Protein AF-A0A178I3W9-F1 (afdb_monomer_lite)

Radius of gyration: 38.86 Å; chains: 1; bounding box: 130×34×96 Å

Secondary structure (DSSP, 8-state):
------------------TTSHHHHHHHHHHHHHHHHHHHHHHHHHHHHHHHHHHHHHHHHHHHHHHHHHHHHHHHHHHHHHHHTT----GGGSPEETTEE--HHHHHHHHSGGGGS-HHHHHHHHHHHHHHHHHHHHHHHIIIIIIHHHHHHHHHHHBS--EE-S--SS--EEE-HHHHHH--HHHHHHHHHHHHHT---EEEEEE-TTS-EEEEEE-GGGBSSS-HHHHHHHHHHHHHHHHHHHHHHHHHHHHHHHHHHHHHHHHHH-SS-HHHHHHTHHHHHHHTTS-----

pLDDT: mean 83.3, std 16.5, range [39.34, 98.31]

Foldseek 3Di:
DDDDDDDDDDDDDPDPDPPPPVVVVVVVVVVVVVVVVVVVVVVVVVVVVVVVVVVVVCVVLLVVLLVLLVLLLVQLVVQLVCLVLLNHAAQVVADQDPVGGDDSLNVCVVVVVLVSADVVLSVLSSVLVVLSNVLNVVLVCLQQPPVQVVLVVVCVVWFQDFDWDDDDPDDAAEDDLSCLLVDDPVNLVVVLVCCVPPHVKYWYWGQHPVRDTTTTIDGQVGTPDDGSSVSSVVSSVSSNVSSVVSSVSSVVSSVSSVVSSVVSVVCSVPVDDVVNVVVVVVVVVVVVVPDDDDD

Organism: NCBI:txid1770058

Structure (mmCIF, N/CA/C/O backbone):
data_AF-A0A178I3W9-F1
#
_entry.id   AF-A0A178I3W9-F1
#
loop_
_atom_site.group_PDB
_atom_site.id
_atom_site.type_symbol
_atom_site.label_atom_id
_atom_site.label_alt_id
_atom_site.label_comp_id
_atom_site.label_asym_id
_atom_site.label_entity_id
_atom_site.label_seq_id
_atom_site.pdbx_PDB_ins_code
_atom_site.Cartn_x
_atom_site.Cartn_y
_atom_site.Cartn_z
_atom_site.occupancy
_atom_site.B_iso_or_equiv
_atom_site.auth_seq_id
_atom_site.auth_comp_id
_atom_site.auth_asym_id
_atom_site.auth_atom_id
_atom_site.pdbx_PDB_model_num
ATOM 1 N N . MET A 1 1 ? 104.931 7.171 -28.511 1.00 39.66 1 MET A N 1
ATOM 2 C CA . MET A 1 1 ? 104.646 5.748 -28.807 1.00 39.66 1 MET A CA 1
ATOM 3 C C . MET A 1 1 ? 103.440 5.735 -29.725 1.00 39.66 1 MET A C 1
ATOM 5 O O . MET A 1 1 ? 102.367 6.081 -29.268 1.00 39.66 1 MET A O 1
ATOM 9 N N . VAL A 1 2 ? 103.608 5.751 -31.047 1.00 43.12 2 VAL A N 1
ATOM 10 C CA . VAL A 1 2 ? 104.129 4.693 -31.942 1.00 43.12 2 VAL A CA 1
ATOM 11 C C . VAL A 1 2 ? 103.197 3.488 -31.971 1.00 43.12 2 VAL A C 1
ATOM 13 O O . VAL A 1 2 ? 103.095 2.782 -30.976 1.00 43.12 2 VAL A O 1
ATOM 16 N N . GLY A 1 3 ? 102.601 3.241 -33.140 1.00 39.34 3 GLY A N 1
ATOM 17 C CA . GLY A 1 3 ? 102.034 1.946 -33.505 1.00 39.34 3 GLY A CA 1
ATOM 18 C C . GLY A 1 3 ? 101.114 2.027 -34.720 1.00 39.34 3 GLY A C 1
ATOM 19 O O . GLY A 1 3 ? 99.900 2.045 -34.577 1.00 39.34 3 GLY A O 1
ATOM 20 N N . LEU A 1 4 ? 101.719 2.100 -35.908 1.00 50.50 4 LEU A N 1
ATOM 21 C CA . LEU A 1 4 ? 101.105 1.809 -37.208 1.00 50.50 4 LEU A CA 1
ATOM 22 C C . LEU A 1 4 ? 100.718 0.323 -37.299 1.00 50.50 4 LEU A C 1
ATOM 24 O O . LEU A 1 4 ? 101.455 -0.511 -36.785 1.00 50.50 4 LEU A O 1
ATOM 28 N N . THR A 1 5 ? 99.647 -0.007 -38.026 1.00 47.12 5 THR A N 1
ATOM 29 C CA . THR A 1 5 ? 99.587 -1.074 -39.059 1.00 47.12 5 THR A CA 1
ATOM 30 C C . THR A 1 5 ? 98.209 -1.001 -39.747 1.00 47.12 5 THR A C 1
ATOM 32 O O . THR A 1 5 ? 97.189 -0.946 -39.078 1.00 47.12 5 THR A O 1
ATOM 35 N N . THR A 1 6 ? 98.115 -0.640 -41.029 1.00 45.81 6 THR A N 1
ATOM 36 C CA . THR A 1 6 ? 98.254 -1.452 -42.262 1.00 45.81 6 THR A CA 1
ATOM 37 C C . THR A 1 6 ? 96.929 -2.079 -42.735 1.00 45.81 6 THR A C 1
ATOM 39 O O . THR A 1 6 ? 96.474 -3.069 -42.189 1.00 45.81 6 THR A O 1
ATOM 42 N N . SER A 1 7 ? 96.395 -1.488 -43.814 1.00 47.31 7 SER A N 1
ATOM 43 C CA . SER A 1 7 ? 95.783 -2.097 -45.014 1.00 47.31 7 SER A CA 1
ATOM 44 C C . SER A 1 7 ? 94.760 -3.240 -44.880 1.00 47.31 7 SER A C 1
ATOM 46 O O . SER A 1 7 ? 95.124 -4.365 -44.563 1.00 47.31 7 SER A O 1
ATOM 48 N N . GLN A 1 8 ? 93.541 -3.012 -45.386 1.00 46.53 8 GLN A N 1
ATOM 49 C CA . GLN A 1 8 ? 93.091 -3.751 -46.573 1.00 46.53 8 GLN A CA 1
ATOM 50 C C . GLN A 1 8 ? 91.974 -3.016 -47.327 1.00 46.53 8 GLN A C 1
ATOM 52 O O . GLN A 1 8 ? 90.917 -2.690 -46.795 1.00 46.53 8 GLN A O 1
ATOM 57 N N . VAL A 1 9 ? 92.257 -2.768 -48.604 1.00 52.28 9 VAL A N 1
ATOM 58 C CA . VAL A 1 9 ? 91.341 -2.278 -49.631 1.00 52.28 9 VAL A CA 1
ATOM 59 C C . VAL A 1 9 ? 90.451 -3.446 -50.056 1.00 52.28 9 VAL A C 1
ATOM 61 O O . VAL A 1 9 ? 90.933 -4.395 -50.668 1.00 52.28 9 VAL A O 1
ATOM 64 N N . GLY A 1 10 ? 89.162 -3.376 -49.726 1.00 45.97 10 GLY A N 1
ATOM 65 C CA . GLY A 1 10 ? 88.121 -4.262 -50.243 1.00 45.97 10 GLY A CA 1
ATOM 66 C C . GLY A 1 10 ? 87.171 -3.460 -51.122 1.00 45.97 10 GLY A C 1
ATOM 67 O O . GLY A 1 10 ? 86.315 -2.737 -50.618 1.00 45.97 10 GLY A O 1
ATOM 68 N N . ALA A 1 11 ? 87.359 -3.551 -52.436 1.00 52.44 11 ALA A N 1
ATOM 69 C CA . ALA A 1 11 ? 86.466 -2.976 -53.428 1.00 52.44 11 ALA A CA 1
ATOM 70 C C . ALA A 1 11 ? 85.106 -3.694 -53.379 1.00 52.44 11 ALA A C 1
ATOM 72 O O . ALA A 1 11 ? 84.989 -4.835 -53.822 1.00 52.44 11 ALA A O 1
ATOM 73 N N . TYR A 1 12 ? 84.078 -3.026 -52.853 1.00 50.09 12 TYR A N 1
ATOM 74 C CA . TYR A 1 12 ? 82.694 -3.459 -53.023 1.00 50.09 12 TYR A CA 1
ATOM 75 C C . TYR A 1 12 ? 82.165 -2.899 -54.341 1.00 50.09 12 TYR A C 1
ATOM 77 O O . TYR A 1 12 ? 82.043 -1.688 -54.527 1.00 50.09 12 TYR A O 1
ATOM 85 N N . ALA A 1 13 ? 81.896 -3.814 -55.268 1.00 50.09 13 ALA A N 1
ATOM 86 C CA . ALA A 1 13 ? 81.213 -3.538 -56.517 1.00 50.09 13 ALA A CA 1
ATOM 87 C C . ALA A 1 13 ? 79.816 -2.945 -56.242 1.00 50.09 13 ALA A C 1
ATOM 89 O O . ALA A 1 13 ? 79.115 -3.433 -55.351 1.00 50.09 13 ALA A O 1
ATOM 90 N N . PRO A 1 14 ? 79.374 -1.930 -57.003 1.00 50.25 14 PRO A N 1
ATOM 91 C CA . PRO A 1 14 ? 77.998 -1.469 -56.941 1.00 50.25 14 PRO A CA 1
ATOM 92 C C . PRO A 1 14 ? 77.103 -2.565 -57.527 1.00 50.25 14 PRO A C 1
ATOM 94 O O . PRO A 1 14 ? 77.130 -2.835 -58.727 1.00 50.25 14 PRO A O 1
ATOM 97 N N . ALA A 1 15 ? 76.317 -3.222 -56.675 1.00 51.41 15 ALA A N 1
ATOM 98 C CA . ALA A 1 15 ? 75.211 -4.037 -57.145 1.00 51.41 15 ALA A CA 1
ATOM 99 C C . ALA A 1 15 ? 74.217 -3.100 -57.843 1.00 51.41 15 ALA A C 1
ATOM 101 O O . ALA A 1 15 ? 73.584 -2.259 -57.203 1.00 51.41 15 ALA A O 1
ATOM 102 N N . CYS A 1 16 ? 74.125 -3.217 -59.167 1.00 50.72 16 CYS A N 1
ATOM 103 C CA . CYS A 1 16 ? 73.082 -2.595 -59.966 1.00 50.72 16 CYS A CA 1
ATOM 104 C C . CYS A 1 16 ? 71.722 -3.058 -59.436 1.00 50.72 16 CYS A C 1
ATOM 106 O O . CYS A 1 16 ? 71.282 -4.176 -59.704 1.00 50.72 16 CYS A O 1
ATOM 108 N N . PHE A 1 17 ? 71.068 -2.191 -58.667 1.00 47.72 17 PHE A N 1
ATOM 109 C CA . PHE A 1 17 ? 69.678 -2.353 -58.279 1.00 47.72 17 PHE A CA 1
ATOM 110 C C . PHE A 1 17 ? 68.834 -2.193 -59.549 1.00 47.72 17 PHE A C 1
ATOM 112 O O . PHE A 1 17 ? 68.764 -1.114 -60.141 1.00 47.72 17 PHE A O 1
ATOM 119 N N . SER A 1 18 ? 68.250 -3.297 -60.010 1.00 51.66 18 SER A N 1
ATOM 120 C CA . SER A 1 18 ? 67.315 -3.345 -61.134 1.00 51.66 18 SER A CA 1
ATOM 121 C C . SER A 1 18 ? 66.019 -2.615 -60.751 1.00 51.66 18 SER A C 1
ATOM 123 O O . SER A 1 18 ? 65.050 -3.221 -60.304 1.00 51.66 18 SER A O 1
ATOM 125 N N . SER A 1 19 ? 66.019 -1.292 -60.921 1.00 54.53 19 SER A N 1
ATOM 126 C CA . SER A 1 19 ? 64.974 -0.322 -60.548 1.00 54.53 19 SER A CA 1
ATOM 127 C C . SER A 1 19 ? 63.700 -0.368 -61.422 1.00 54.53 19 SER A C 1
ATOM 129 O O . SER A 1 19 ? 63.117 0.674 -61.720 1.00 54.53 19 SER A O 1
ATOM 131 N N . GLY A 1 20 ? 63.273 -1.548 -61.876 1.00 51.69 20 GLY A N 1
ATOM 132 C CA . GLY A 1 20 ? 62.166 -1.681 -62.835 1.00 51.69 20 GLY A CA 1
ATOM 133 C C . GLY A 1 20 ? 60.943 -2.461 -62.353 1.00 51.69 20 GLY A C 1
ATOM 134 O O . GLY A 1 20 ? 59.852 -2.186 -62.828 1.00 51.69 20 GLY A O 1
ATOM 135 N N . ALA A 1 21 ? 61.100 -3.411 -61.425 1.00 51.28 21 ALA A N 1
ATOM 136 C CA . ALA A 1 21 ? 60.022 -4.342 -61.051 1.00 51.28 21 ALA A CA 1
ATOM 137 C C . ALA A 1 21 ? 59.457 -4.125 -59.632 1.00 51.28 21 ALA A C 1
ATOM 139 O O . ALA A 1 21 ? 58.317 -4.495 -59.365 1.00 51.28 21 ALA A O 1
ATOM 140 N N . ASP A 1 22 ? 60.209 -3.479 -58.733 1.00 50.56 22 ASP A N 1
ATOM 141 C CA . ASP A 1 22 ? 59.757 -3.214 -57.356 1.00 50.56 22 ASP A CA 1
ATOM 142 C C . ASP A 1 22 ? 58.791 -2.021 -57.250 1.00 50.56 22 ASP A C 1
ATOM 144 O O . ASP A 1 22 ? 58.032 -1.912 -56.286 1.00 50.56 22 ASP A O 1
ATOM 148 N N . VAL A 1 23 ? 58.779 -1.128 -58.246 1.00 53.44 23 VAL A N 1
ATOM 149 C CA . VAL A 1 23 ? 57.950 0.090 -58.228 1.00 53.44 23 VAL A CA 1
ATOM 150 C C . VAL A 1 23 ? 56.472 -0.236 -58.474 1.00 53.44 23 VAL A C 1
ATOM 152 O O . VAL A 1 23 ? 55.599 0.347 -57.831 1.00 53.44 23 VAL A O 1
ATOM 155 N N . ASP A 1 24 ? 56.190 -1.228 -59.323 1.00 54.97 24 ASP A N 1
ATOM 156 C CA . ASP A 1 24 ? 54.824 -1.678 -59.617 1.00 54.97 24 ASP A CA 1
ATOM 157 C C . ASP A 1 24 ? 54.224 -2.479 -58.450 1.00 54.97 24 ASP A C 1
ATOM 159 O O . ASP A 1 24 ? 53.051 -2.308 -58.110 1.00 54.97 24 ASP A O 1
ATOM 163 N N . PHE A 1 25 ? 55.040 -3.287 -57.760 1.00 55.56 25 PHE A N 1
ATOM 164 C CA . PHE A 1 25 ? 54.619 -4.028 -56.567 1.00 55.56 25 PHE A CA 1
ATOM 165 C C . PHE A 1 25 ? 54.323 -3.092 -55.383 1.00 55.56 25 PHE A C 1
ATOM 167 O O . PHE A 1 25 ? 53.301 -3.241 -54.708 1.00 55.56 25 PHE A O 1
ATOM 174 N N . LEU A 1 26 ? 55.164 -2.072 -55.169 1.00 56.31 26 LEU A N 1
ATOM 175 C CA . LEU A 1 26 ? 54.928 -1.036 -54.159 1.00 56.31 26 LEU A CA 1
ATOM 176 C C . LEU A 1 26 ? 53.700 -0.177 -54.498 1.00 56.31 26 LEU A C 1
ATOM 178 O O . LEU A 1 26 ? 52.884 0.096 -53.617 1.00 56.31 26 LEU A O 1
ATOM 182 N N . GLY A 1 27 ? 53.512 0.194 -55.768 1.00 61.03 27 GLY A N 1
ATOM 183 C CA . GLY A 1 27 ? 52.336 0.942 -56.224 1.00 61.03 27 GLY A CA 1
ATOM 184 C C . GLY A 1 27 ? 51.019 0.196 -55.981 1.00 61.03 27 GLY A C 1
ATOM 185 O O . GLY A 1 27 ? 50.033 0.798 -55.540 1.00 61.03 27 GLY A O 1
ATOM 186 N N . GLN A 1 28 ? 51.014 -1.125 -56.187 1.00 64.94 28 GLN A N 1
ATOM 187 C CA . GLN A 1 28 ? 49.847 -1.981 -55.965 1.00 64.94 28 GLN A CA 1
ATOM 188 C C . GLN A 1 28 ? 49.547 -2.193 -54.468 1.00 64.94 28 GLN A C 1
ATOM 190 O O . GLN A 1 28 ? 48.386 -2.180 -54.058 1.00 64.94 28 GLN A O 1
ATOM 195 N N . GLN A 1 29 ? 50.573 -2.310 -53.618 1.00 68.88 29 GLN A N 1
ATOM 196 C CA . GLN A 1 29 ? 50.381 -2.391 -52.163 1.00 68.88 29 GLN A CA 1
ATOM 197 C C . GLN A 1 29 ? 49.865 -1.076 -51.561 1.00 68.88 29 GLN A C 1
ATOM 199 O O . GLN A 1 29 ? 48.977 -1.097 -50.706 1.00 68.88 29 GLN A O 1
ATOM 204 N N . ILE A 1 30 ? 50.363 0.070 -52.037 1.00 73.75 30 ILE A N 1
ATOM 205 C CA . ILE A 1 30 ? 49.921 1.397 -51.580 1.00 73.75 30 ILE A CA 1
ATOM 206 C C . ILE A 1 30 ? 48.454 1.646 -51.958 1.00 73.75 30 ILE A C 1
ATOM 208 O O . ILE A 1 30 ? 47.678 2.139 -51.136 1.00 73.75 30 ILE A O 1
ATOM 212 N N . THR A 1 31 ? 48.042 1.268 -53.171 1.00 75.38 31 THR A N 1
ATOM 213 C CA . THR A 1 31 ? 46.646 1.424 -53.614 1.00 75.38 31 THR A CA 1
ATOM 214 C C . THR A 1 31 ? 45.687 0.528 -52.836 1.00 75.38 31 THR A C 1
ATOM 216 O O . THR A 1 31 ? 44.633 1.003 -52.415 1.00 75.38 31 THR A O 1
ATOM 219 N N . VAL A 1 32 ? 46.051 -0.728 -52.559 1.00 76.56 32 VAL A N 1
ATOM 220 C CA . VAL A 1 32 ? 45.228 -1.619 -51.721 1.00 76.56 32 VAL A CA 1
ATOM 221 C C . VAL A 1 32 ? 45.108 -1.078 -50.294 1.00 76.56 32 VAL A C 1
ATOM 223 O O . VAL A 1 32 ? 44.002 -1.026 -49.758 1.00 76.56 32 VAL A O 1
ATOM 226 N N . ALA A 1 33 ? 46.205 -0.611 -49.690 1.00 79.06 33 ALA A N 1
ATOM 227 C CA . ALA A 1 33 ? 46.180 -0.037 -48.345 1.00 79.06 33 ALA A CA 1
ATOM 228 C C . ALA A 1 33 ? 45.296 1.220 -48.258 1.00 79.06 33 ALA A C 1
ATOM 230 O O . ALA A 1 33 ? 44.527 1.363 -47.305 1.00 79.06 33 ALA A O 1
ATOM 231 N N . LEU A 1 34 ? 45.351 2.101 -49.264 1.00 79.81 34 LEU A N 1
ATOM 232 C CA . LEU A 1 34 ? 44.490 3.285 -49.355 1.00 79.81 34 LEU A CA 1
ATOM 233 C C . LEU A 1 34 ? 43.009 2.911 -49.479 1.00 79.81 34 LEU A C 1
ATOM 235 O O . LEU A 1 34 ? 42.181 3.454 -48.750 1.00 79.81 34 LEU A O 1
ATOM 239 N N . VAL A 1 35 ? 42.674 1.958 -50.354 1.00 80.31 35 VAL A N 1
ATOM 240 C CA . VAL A 1 35 ? 41.287 1.505 -50.552 1.00 80.31 35 VAL A CA 1
ATOM 241 C C . VAL A 1 35 ? 40.742 0.842 -49.287 1.00 80.31 35 VAL A C 1
ATOM 243 O O . VAL A 1 35 ? 39.637 1.167 -48.855 1.00 80.31 35 VAL A O 1
ATOM 246 N N . VAL A 1 36 ? 41.520 -0.035 -48.645 1.00 81.25 36 VAL A N 1
ATOM 247 C CA . VAL A 1 36 ? 41.117 -0.687 -47.388 1.00 81.25 36 VAL A CA 1
ATOM 248 C C . VAL A 1 36 ? 40.931 0.347 -46.280 1.00 81.25 36 VAL A C 1
ATOM 250 O O . VAL A 1 36 ? 39.926 0.305 -45.575 1.00 81.25 36 VAL A O 1
ATOM 253 N N . SER A 1 37 ? 41.840 1.317 -46.157 1.00 84.88 37 SER A N 1
ATOM 254 C CA . SER A 1 37 ? 41.736 2.379 -45.148 1.00 84.88 37 SER A CA 1
ATOM 255 C C . SER A 1 37 ? 40.492 3.244 -45.353 1.00 84.88 37 SER A C 1
ATOM 257 O O . SER A 1 37 ? 39.797 3.547 -44.386 1.00 84.88 37 SER A O 1
ATOM 259 N N . LEU A 1 38 ? 40.163 3.581 -46.604 1.00 85.50 38 LEU A N 1
ATOM 260 C CA . LEU A 1 38 ? 38.970 4.355 -46.949 1.00 85.50 38 LEU A CA 1
ATOM 261 C C . LEU A 1 38 ? 37.678 3.587 -46.634 1.00 85.50 38 LEU A C 1
ATOM 263 O O . LEU A 1 38 ? 36.739 4.156 -46.078 1.00 85.50 38 LEU A O 1
ATOM 267 N N . VAL A 1 39 ? 37.638 2.283 -46.926 1.00 82.00 39 VAL A N 1
ATOM 268 C CA . VAL A 1 39 ? 36.490 1.424 -46.592 1.00 82.00 39 VAL A CA 1
ATOM 269 C C . VAL A 1 39 ? 36.336 1.284 -45.078 1.00 82.00 39 VAL A C 1
ATOM 271 O O . VAL A 1 39 ? 35.234 1.460 -44.561 1.00 82.00 39 VAL A O 1
ATOM 274 N N . VAL A 1 40 ? 37.425 1.026 -44.347 1.00 86.38 40 VAL A N 1
ATOM 275 C CA . VAL A 1 40 ? 37.401 0.913 -42.880 1.00 86.38 40 VAL A CA 1
ATOM 276 C C . VAL A 1 40 ? 36.957 2.230 -42.242 1.00 86.38 40 VAL A C 1
ATOM 278 O O . VAL A 1 40 ? 36.083 2.217 -41.377 1.00 86.38 40 VAL A O 1
ATOM 281 N N . GLN A 1 41 ? 37.476 3.372 -42.699 1.00 88.00 41 GLN A N 1
ATOM 282 C CA . GLN A 1 41 ? 37.034 4.689 -42.230 1.00 88.00 41 GLN A CA 1
ATOM 283 C C . GLN A 1 41 ? 35.564 4.961 -42.558 1.00 88.00 41 GLN A C 1
ATOM 285 O O . GLN A 1 41 ? 34.848 5.483 -41.706 1.00 88.00 41 GLN A O 1
ATOM 290 N N . GLY A 1 42 ? 35.090 4.571 -43.744 1.00 86.69 42 GLY A N 1
ATOM 291 C CA . GLY A 1 42 ? 33.678 4.671 -44.114 1.00 86.69 42 GLY A CA 1
ATOM 292 C C . GLY A 1 42 ? 32.777 3.855 -43.185 1.00 86.69 42 GLY A C 1
ATOM 293 O O . GLY A 1 42 ? 31.787 4.373 -42.670 1.00 86.69 42 GLY A O 1
ATOM 294 N N . VAL A 1 43 ? 33.155 2.606 -42.892 1.00 83.44 43 VAL A N 1
ATOM 295 C CA . VAL A 1 43 ? 32.421 1.738 -41.957 1.00 83.44 43 VAL A CA 1
ATOM 296 C C . VAL A 1 43 ? 32.430 2.323 -40.544 1.00 83.44 43 VAL A C 1
ATOM 298 O O . VAL A 1 43 ? 31.372 2.430 -39.925 1.00 83.44 43 VAL A O 1
ATOM 301 N N . ILE A 1 44 ? 33.589 2.762 -40.042 1.00 85.62 44 ILE A N 1
ATOM 302 C CA . ILE A 1 44 ? 33.700 3.389 -38.717 1.00 85.62 44 ILE A CA 1
ATOM 303 C C . ILE A 1 44 ? 32.850 4.662 -38.653 1.00 85.62 44 ILE A C 1
ATOM 305 O O . ILE A 1 44 ? 32.129 4.861 -37.681 1.00 85.62 44 ILE A O 1
ATOM 309 N N . SER A 1 45 ? 32.877 5.504 -39.688 1.00 83.69 45 SER A N 1
ATOM 310 C CA . SER A 1 45 ? 32.090 6.738 -39.746 1.00 83.69 45 SER A CA 1
ATOM 311 C C . SER A 1 45 ? 30.586 6.462 -39.689 1.00 83.69 45 SER A C 1
ATOM 313 O O . SER A 1 45 ? 29.881 7.118 -38.924 1.00 83.69 45 SER A O 1
ATOM 315 N N . ILE A 1 46 ? 30.096 5.447 -40.409 1.00 81.62 46 ILE A N 1
ATOM 316 C CA . ILE A 1 46 ? 28.686 5.031 -40.357 1.00 81.62 46 ILE A CA 1
ATOM 317 C C . ILE A 1 46 ? 28.320 4.506 -38.964 1.00 81.62 46 ILE A C 1
ATOM 319 O O . ILE A 1 46 ? 27.265 4.864 -38.441 1.00 81.62 46 ILE A O 1
ATOM 323 N N . LEU A 1 47 ? 29.184 3.700 -38.336 1.00 79.06 47 LEU A N 1
ATOM 324 C CA . LEU A 1 47 ? 28.957 3.204 -36.974 1.00 79.06 47 LEU A CA 1
ATOM 325 C C . LEU A 1 47 ? 28.913 4.350 -35.955 1.00 79.06 47 LEU A C 1
ATOM 327 O O . LEU A 1 47 ? 28.008 4.396 -35.123 1.00 79.06 47 LEU A O 1
ATOM 331 N N . VAL A 1 48 ? 29.843 5.304 -36.048 1.00 82.62 48 VAL A N 1
ATOM 332 C CA . VAL A 1 48 ? 29.887 6.495 -35.187 1.00 82.62 48 VAL A CA 1
ATOM 333 C C . VAL A 1 48 ? 28.671 7.389 -35.427 1.00 82.62 48 VAL A C 1
ATOM 335 O O . VAL A 1 48 ? 28.088 7.890 -34.470 1.00 82.62 48 VAL A O 1
ATOM 338 N N . PHE A 1 49 ? 28.236 7.558 -36.675 1.00 80.62 49 PHE A N 1
ATOM 339 C CA . PHE A 1 49 ? 27.040 8.326 -37.017 1.00 80.62 49 PHE A CA 1
ATOM 340 C C . PHE A 1 49 ? 25.758 7.664 -36.496 1.00 80.62 49 PHE A C 1
ATOM 342 O O . PHE A 1 49 ? 24.929 8.334 -35.880 1.00 80.62 49 PHE A O 1
ATOM 349 N N . ALA A 1 50 ? 25.612 6.347 -36.666 1.00 77.62 50 ALA A N 1
ATOM 350 C CA . ALA A 1 50 ? 24.489 5.583 -36.127 1.00 77.62 50 ALA A CA 1
ATOM 351 C C . ALA A 1 50 ? 24.453 5.637 -34.591 1.00 77.62 50 ALA A C 1
ATOM 353 O O . ALA A 1 50 ? 23.390 5.855 -34.003 1.00 77.62 50 ALA A O 1
ATOM 354 N N . ALA A 1 51 ? 25.616 5.517 -33.940 1.00 75.75 51 ALA A N 1
ATOM 355 C CA . ALA A 1 51 ? 25.749 5.727 -32.502 1.00 75.75 51 ALA A CA 1
ATOM 356 C C . ALA A 1 51 ? 25.372 7.168 -32.112 1.00 75.75 51 ALA A C 1
ATOM 358 O O . ALA A 1 51 ? 24.622 7.365 -31.160 1.00 75.75 51 ALA A O 1
ATOM 359 N N . GLY A 1 52 ? 25.806 8.169 -32.883 1.00 77.75 52 GLY A N 1
ATOM 360 C CA . GLY A 1 52 ? 25.499 9.583 -32.670 1.00 77.75 52 GLY A CA 1
ATOM 361 C C . GLY A 1 52 ? 24.005 9.906 -32.753 1.00 77.75 52 GLY A C 1
ATOM 362 O O . GLY A 1 52 ? 23.475 10.541 -31.842 1.00 77.75 52 GLY A O 1
ATOM 363 N N . ILE A 1 53 ? 23.301 9.425 -33.787 1.00 75.88 53 ILE A N 1
ATOM 364 C CA . ILE A 1 53 ? 21.840 9.588 -33.921 1.00 75.88 53 ILE A CA 1
ATOM 365 C C . ILE A 1 53 ? 21.118 8.931 -32.745 1.00 75.88 53 ILE A C 1
ATOM 367 O O . ILE A 1 53 ? 20.192 9.515 -32.181 1.00 75.88 53 ILE A O 1
ATOM 371 N N . ARG A 1 54 ? 21.542 7.725 -32.351 1.00 73.00 54 ARG A N 1
ATOM 372 C CA . ARG A 1 54 ? 20.909 7.000 -31.246 1.00 73.00 54 ARG A CA 1
ATOM 373 C C . ARG A 1 54 ? 21.123 7.713 -29.910 1.00 73.00 54 ARG A C 1
ATOM 375 O O . ARG A 1 54 ? 20.162 7.882 -29.170 1.00 73.00 54 ARG A O 1
ATOM 382 N N . VAL A 1 55 ? 22.327 8.225 -29.649 1.00 72.56 55 VAL A N 1
ATOM 383 C CA . VAL A 1 55 ? 22.638 9.044 -28.462 1.00 72.56 55 VAL A CA 1
ATOM 384 C C . VAL A 1 55 ? 21.848 10.359 -28.458 1.00 72.56 55 VAL A C 1
ATOM 386 O O . VAL A 1 55 ? 21.377 10.793 -27.405 1.00 72.56 55 VAL A O 1
ATOM 389 N N . ALA A 1 56 ? 21.674 11.000 -29.617 1.00 71.19 56 ALA A N 1
ATOM 390 C CA . ALA A 1 56 ? 20.873 12.218 -29.736 1.00 71.19 56 ALA A CA 1
ATOM 391 C C . ALA A 1 56 ? 19.390 11.956 -29.429 1.00 71.19 56 ALA A C 1
ATOM 393 O O . ALA A 1 56 ? 18.786 12.714 -28.669 1.00 71.19 56 ALA A O 1
ATOM 394 N N . LYS A 1 57 ? 18.833 10.852 -29.943 1.00 75.12 57 LYS A N 1
ATOM 395 C CA . LYS A 1 57 ? 17.469 10.408 -29.629 1.00 75.12 57 LYS A CA 1
ATOM 396 C C . LYS A 1 57 ? 17.310 10.050 -28.148 1.00 75.12 57 LYS A C 1
ATOM 398 O O . LYS A 1 57 ? 16.364 10.483 -27.502 1.00 75.12 57 LYS A O 1
ATOM 403 N N . GLU A 1 58 ? 18.277 9.348 -27.562 1.00 70.94 58 GLU A N 1
ATOM 404 C CA . GLU A 1 58 ? 18.247 9.060 -26.126 1.00 70.94 58 GLU A CA 1
ATOM 405 C C . GLU A 1 58 ? 18.203 10.335 -25.277 1.00 70.94 58 GLU A C 1
ATOM 407 O O . GLU A 1 58 ? 17.570 10.346 -24.225 1.00 70.94 58 GLU A O 1
ATOM 412 N N . ARG A 1 59 ? 18.842 11.433 -25.701 1.00 74.06 59 ARG A N 1
ATOM 413 C CA . ARG A 1 59 ? 18.766 12.700 -24.957 1.00 74.06 59 ARG A CA 1
ATOM 414 C C . ARG A 1 59 ? 17.368 13.316 -24.956 1.00 74.06 59 ARG A C 1
ATOM 416 O O . ARG A 1 59 ? 16.986 13.843 -23.912 1.00 74.06 59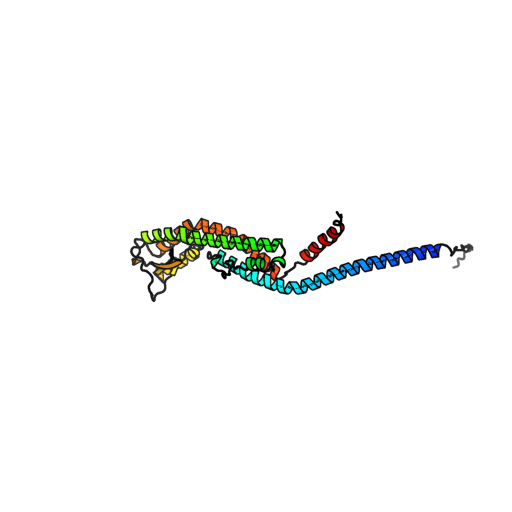 ARG A O 1
ATOM 423 N N . SER A 1 60 ? 16.622 13.261 -26.065 1.00 76.62 60 SER A N 1
ATOM 424 C CA . SER A 1 60 ? 15.232 13.744 -26.088 1.00 76.62 60 SER A CA 1
ATOM 425 C C . SER A 1 60 ? 14.319 12.848 -25.254 1.00 76.62 60 SER A C 1
ATOM 427 O O . SER A 1 60 ? 13.531 13.347 -24.451 1.00 76.62 60 SER A O 1
ATOM 429 N N . ASP A 1 61 ? 14.493 11.531 -25.368 1.00 83.25 61 ASP A N 1
ATOM 430 C CA . ASP A 1 61 ? 13.620 10.546 -24.722 1.00 83.25 61 ASP A CA 1
ATOM 431 C C . ASP A 1 61 ? 13.849 10.502 -23.199 1.00 83.25 61 ASP A C 1
ATOM 433 O O . ASP A 1 61 ? 12.912 10.299 -22.426 1.00 83.25 61 ASP A O 1
ATOM 437 N N . ARG A 1 62 ? 15.071 10.806 -22.731 1.00 84.38 62 ARG A N 1
ATOM 438 C CA . ARG A 1 62 ? 15.424 10.885 -21.299 1.00 84.38 62 ARG A CA 1
ATOM 439 C C . ARG A 1 62 ? 14.564 11.863 -20.504 1.00 84.38 62 ARG A C 1
ATOM 441 O O . ARG A 1 62 ? 14.318 11.613 -19.324 1.00 84.38 62 ARG A O 1
ATOM 448 N N . ALA A 1 63 ? 14.141 12.981 -21.098 1.00 87.38 63 ALA A N 1
ATOM 449 C CA . ALA A 1 63 ? 13.309 13.958 -20.397 1.00 87.38 63 ALA A CA 1
ATOM 450 C C . ALA A 1 63 ? 11.906 13.395 -20.127 1.00 87.38 63 ALA A C 1
ATOM 452 O O . ALA A 1 63 ? 11.446 13.427 -18.985 1.00 87.38 63 ALA A O 1
ATOM 453 N N . ALA A 1 64 ? 11.275 12.818 -21.152 1.00 90.00 64 ALA A N 1
ATOM 454 C CA . ALA A 1 64 ? 9.979 12.155 -21.037 1.00 90.00 64 ALA A CA 1
ATOM 455 C C . ALA A 1 64 ? 10.046 10.947 -20.088 1.00 90.00 64 ALA A C 1
ATOM 457 O O . ALA A 1 64 ? 9.243 10.844 -19.163 1.00 90.00 64 ALA A O 1
ATOM 458 N N . LEU A 1 65 ? 11.077 10.106 -20.219 1.00 91.81 65 LEU A N 1
ATOM 459 C CA . LEU A 1 65 ? 11.305 8.969 -19.326 1.00 91.81 65 LEU A CA 1
ATOM 460 C C . LEU A 1 65 ? 11.476 9.373 -17.870 1.00 91.81 65 LEU A C 1
ATOM 462 O O . LEU A 1 65 ? 10.933 8.728 -16.981 1.00 91.81 65 LEU A O 1
ATOM 466 N N . ARG A 1 66 ? 12.211 10.454 -17.600 1.00 91.38 66 ARG A N 1
ATOM 467 C CA . ARG A 1 66 ? 12.355 10.955 -16.234 1.00 91.38 66 ARG A CA 1
ATOM 468 C C . ARG A 1 66 ? 11.010 11.403 -15.663 1.00 91.38 66 ARG A C 1
ATOM 470 O O . ARG A 1 66 ? 10.786 11.207 -14.473 1.00 91.38 66 ARG A O 1
ATOM 477 N N . THR A 1 67 ? 10.131 11.988 -16.473 1.00 93.94 67 THR A N 1
ATOM 478 C CA . THR A 1 67 ? 8.766 12.330 -16.048 1.00 93.94 67 THR A CA 1
ATOM 479 C C . THR A 1 67 ? 7.957 11.074 -15.731 1.00 93.94 67 THR A C 1
ATOM 481 O O . THR A 1 67 ? 7.363 11.011 -14.655 1.00 93.94 67 THR A O 1
ATOM 484 N N . ILE A 1 68 ? 8.013 10.052 -16.593 1.00 95.62 68 ILE A N 1
ATOM 485 C CA . ILE A 1 68 ? 7.360 8.753 -16.360 1.00 95.62 68 ILE A CA 1
ATOM 486 C C . ILE A 1 68 ? 7.871 8.130 -15.053 1.00 95.62 68 ILE A C 1
ATOM 488 O O . ILE A 1 68 ? 7.084 7.870 -14.148 1.00 95.62 68 ILE A O 1
ATOM 492 N N . TYR A 1 69 ? 9.188 7.974 -14.887 1.00 96.06 69 TYR A N 1
ATOM 493 C CA . TYR A 1 69 ? 9.764 7.384 -13.676 1.00 96.06 69 TYR A CA 1
ATOM 494 C C . TYR A 1 69 ? 9.460 8.190 -12.409 1.00 96.06 69 TYR A C 1
ATOM 496 O O . TYR A 1 69 ? 9.268 7.596 -11.355 1.00 96.06 69 TYR A O 1
ATOM 504 N N . LYS A 1 70 ? 9.384 9.525 -12.476 1.00 96.19 70 LYS A N 1
ATOM 505 C CA . LYS A 1 70 ? 8.967 10.343 -11.325 1.00 96.19 70 LYS A CA 1
ATOM 506 C C . LYS A 1 70 ? 7.516 10.076 -10.928 1.00 96.19 70 LYS A C 1
ATOM 508 O O . LYS A 1 70 ? 7.245 9.913 -9.744 1.00 96.19 70 LYS A O 1
ATOM 513 N N . SER A 1 71 ? 6.612 9.991 -11.903 1.00 96.94 71 SER A N 1
ATOM 514 C CA . SER A 1 71 ? 5.209 9.655 -11.640 1.00 96.94 71 SER A CA 1
ATOM 515 C C . SER A 1 71 ? 5.074 8.253 -11.036 1.00 96.94 71 SER A C 1
ATOM 517 O O . SER A 1 71 ? 4.394 8.076 -10.025 1.00 96.94 71 SER A O 1
ATOM 519 N N . LEU A 1 72 ? 5.799 7.273 -11.585 1.00 97.50 72 LEU A N 1
ATOM 520 C CA . LEU A 1 72 ? 5.835 5.914 -11.045 1.00 97.50 72 LEU A CA 1
ATOM 521 C C . LEU A 1 72 ? 6.453 5.862 -9.644 1.00 97.50 72 LEU A C 1
ATOM 523 O O . LEU A 1 72 ? 5.964 5.128 -8.792 1.00 97.50 72 LEU A O 1
ATOM 527 N N . PHE A 1 73 ? 7.484 6.664 -9.372 1.00 97.69 73 PHE A N 1
ATOM 528 C CA . PHE A 1 73 ? 8.097 6.756 -8.049 1.00 97.69 73 PHE A CA 1
ATOM 529 C C . PHE A 1 73 ? 7.079 7.218 -7.007 1.00 97.69 73 PHE A C 1
ATOM 531 O O . PHE A 1 73 ? 6.938 6.583 -5.966 1.00 97.69 73 PHE A O 1
ATOM 538 N N . GLU A 1 74 ? 6.356 8.305 -7.287 1.00 97.56 74 GLU A N 1
ATOM 539 C CA . GLU A 1 74 ? 5.323 8.828 -6.387 1.00 97.56 74 GLU A CA 1
ATOM 540 C C . GLU A 1 74 ? 4.221 7.794 -6.148 1.00 97.56 74 GLU A C 1
ATOM 542 O O . GLU A 1 74 ? 3.793 7.593 -5.010 1.00 97.56 74 GLU A O 1
ATOM 547 N N . HIS A 1 75 ? 3.815 7.093 -7.206 1.00 97.75 75 HIS A N 1
ATOM 548 C CA . HIS A 1 75 ? 2.797 6.057 -7.141 1.00 97.75 75 HIS A CA 1
ATOM 549 C C . HIS A 1 75 ? 3.216 4.841 -6.303 1.00 97.75 75 HIS A C 1
ATOM 551 O O . HIS A 1 75 ? 2.511 4.483 -5.361 1.00 97.75 75 HIS A O 1
ATOM 557 N N . PHE A 1 76 ? 4.359 4.217 -6.607 1.00 98.19 76 PHE A N 1
ATOM 558 C CA . PHE A 1 76 ? 4.828 3.036 -5.875 1.00 98.19 76 PHE A CA 1
ATOM 559 C C . PHE A 1 76 ? 5.233 3.373 -4.440 1.00 98.19 76 PHE A C 1
ATOM 561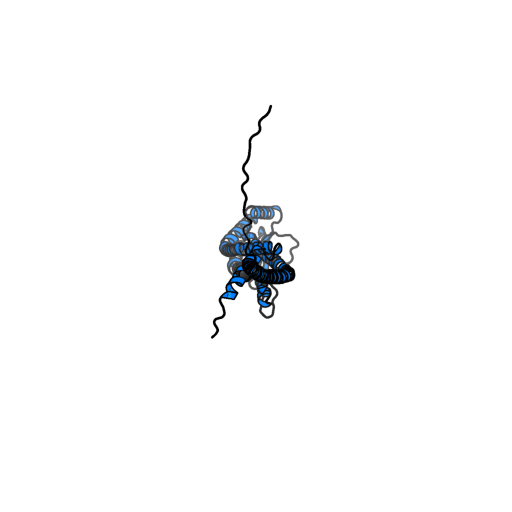 O O . PHE A 1 76 ? 5.030 2.557 -3.545 1.00 98.19 76 PHE A O 1
ATOM 568 N N . LYS A 1 77 ? 5.722 4.595 -4.187 1.00 98.00 77 LYS A N 1
ATOM 569 C CA . LYS A 1 77 ? 5.935 5.089 -2.824 1.00 98.00 77 LYS A CA 1
ATOM 570 C C . LYS A 1 77 ? 4.630 5.106 -2.035 1.00 98.00 77 LYS A C 1
ATOM 572 O O . LYS A 1 77 ? 4.584 4.584 -0.927 1.00 98.00 77 LYS A O 1
ATOM 577 N N . ASP A 1 78 ? 3.581 5.699 -2.600 1.00 98.12 78 ASP A N 1
ATOM 578 C CA . ASP A 1 78 ? 2.276 5.782 -1.945 1.00 98.12 78 ASP A CA 1
ATOM 579 C C . ASP A 1 78 ? 1.643 4.396 -1.762 1.00 98.12 78 ASP A C 1
ATOM 581 O O . ASP A 1 78 ? 1.146 4.113 -0.675 1.00 98.12 78 ASP A O 1
ATOM 585 N N . LEU A 1 79 ? 1.728 3.501 -2.757 1.00 97.75 79 LEU A N 1
ATOM 586 C CA . LEU A 1 79 ? 1.298 2.103 -2.610 1.00 97.75 79 LEU A CA 1
ATOM 587 C C . LEU A 1 79 ? 2.014 1.413 -1.450 1.00 97.75 79 LEU A C 1
ATOM 589 O O . LEU A 1 79 ? 1.356 0.864 -0.566 1.00 97.75 79 LEU A O 1
ATOM 593 N N . ARG A 1 80 ? 3.347 1.488 -1.420 1.00 97.81 80 ARG A N 1
ATOM 594 C CA . ARG A 1 80 ? 4.162 0.892 -0.364 1.00 97.81 80 ARG A CA 1
ATOM 595 C C . ARG A 1 80 ? 3.796 1.449 1.004 1.00 97.81 80 ARG A C 1
ATOM 597 O O . ARG A 1 80 ? 3.537 0.686 1.930 1.00 97.81 80 ARG A O 1
ATOM 604 N N . ASP A 1 81 ? 3.782 2.772 1.147 1.00 97.12 81 ASP A N 1
ATOM 605 C CA . ASP A 1 81 ? 3.542 3.433 2.431 1.00 97.12 81 ASP A CA 1
ATOM 606 C C . ASP A 1 81 ? 2.132 3.090 2.956 1.00 97.12 81 ASP A C 1
ATOM 608 O O . ASP A 1 81 ? 1.940 2.857 4.150 1.00 97.12 81 ASP A O 1
ATOM 612 N N . ARG A 1 82 ? 1.146 2.964 2.063 1.00 96.38 82 ARG A N 1
ATOM 613 C CA . ARG A 1 82 ? -0.221 2.540 2.392 1.00 96.38 82 ARG A CA 1
ATOM 614 C C . ARG A 1 82 ? -0.344 1.067 2.765 1.00 96.38 82 ARG A C 1
ATOM 616 O O . ARG A 1 82 ? -0.987 0.757 3.768 1.00 96.38 82 ARG A O 1
ATOM 623 N N . MET A 1 83 ? 0.308 0.167 2.029 1.00 96.19 83 MET A N 1
ATOM 624 C CA . MET A 1 83 ? 0.383 -1.256 2.393 1.00 96.19 83 MET A CA 1
ATOM 625 C C . MET A 1 83 ? 1.049 -1.433 3.753 1.00 96.19 83 MET A C 1
ATOM 627 O O . MET A 1 83 ? 0.499 -2.096 4.633 1.00 96.19 83 MET A O 1
ATOM 631 N N . ARG A 1 84 ? 2.165 -0.728 3.967 1.00 95.12 84 ARG A N 1
ATOM 632 C CA . ARG A 1 84 ? 2.847 -0.675 5.255 1.00 95.12 84 ARG A CA 1
ATOM 633 C C . ARG A 1 84 ? 1.941 -0.201 6.352 1.00 95.12 84 ARG A C 1
ATOM 635 O O . ARG A 1 84 ? 2.081 -0.701 7.449 1.00 95.12 84 ARG A O 1
ATOM 642 N N . ASN A 1 85 ? 1.031 0.732 6.108 1.00 93.94 85 ASN A N 1
ATOM 643 C CA . ASN A 1 85 ? 0.096 1.233 7.114 1.00 93.94 85 ASN A CA 1
ATOM 644 C C . ASN A 1 85 ? -1.177 0.390 7.278 1.00 93.94 85 ASN A C 1
ATOM 646 O O . ASN A 1 85 ? -2.055 0.792 8.036 1.00 93.94 85 ASN A O 1
ATOM 650 N N . ALA A 1 86 ? -1.261 -0.783 6.637 1.00 94.62 86 ALA A N 1
ATOM 651 C CA . ALA A 1 86 ? -2.461 -1.625 6.608 1.00 94.62 86 ALA A CA 1
ATOM 652 C C . ALA A 1 86 ? -3.713 -0.869 6.111 1.00 94.62 86 ALA A C 1
ATOM 654 O O . ALA A 1 86 ? -4.841 -1.175 6.497 1.00 94.62 86 ALA A O 1
ATOM 655 N N . ASP A 1 87 ? -3.509 0.111 5.229 1.00 94.31 87 ASP A N 1
ATOM 656 C CA . ASP A 1 87 ? -4.557 0.815 4.485 1.00 94.31 87 ASP A CA 1
ATOM 657 C C . ASP A 1 87 ? -4.223 0.788 2.984 1.00 94.31 87 ASP A C 1
ATOM 659 O O . ASP A 1 87 ? -3.980 1.832 2.374 1.00 94.31 87 ASP A O 1
ATOM 663 N N . PRO A 1 88 ? -4.116 -0.410 2.376 1.00 96.38 88 PRO A N 1
ATOM 664 C CA . PRO A 1 88 ? -3.701 -0.534 0.986 1.00 96.38 88 PRO A CA 1
ATOM 665 C C . PRO A 1 88 ? -4.711 0.130 0.049 1.00 96.38 88 PRO A C 1
ATOM 667 O O . PRO A 1 88 ? -5.922 0.092 0.292 1.00 96.38 88 PRO A O 1
ATOM 670 N N . LYS A 1 89 ? -4.216 0.710 -1.051 1.00 96.19 89 LYS A N 1
ATOM 671 C CA . LYS A 1 89 ? -5.098 1.247 -2.089 1.00 96.19 89 LYS A CA 1
ATOM 672 C C . LYS A 1 89 ? -5.865 0.139 -2.790 1.00 96.19 89 LYS A C 1
ATOM 674 O O . LYS A 1 89 ? -5.386 -0.979 -2.964 1.00 96.19 89 LYS A O 1
ATOM 679 N N . ARG A 1 90 ? -7.048 0.509 -3.253 1.00 94.75 90 ARG A N 1
ATOM 680 C CA . ARG A 1 90 ? -7.946 -0.292 -4.072 1.00 94.75 90 ARG A CA 1
ATOM 681 C C . ARG A 1 90 ? -8.072 0.317 -5.451 1.00 94.75 90 ARG A C 1
ATOM 683 O O . ARG A 1 90 ? -7.849 1.509 -5.654 1.00 94.75 90 ARG A O 1
ATOM 690 N N . TRP A 1 91 ? -8.584 -0.484 -6.373 1.00 95.75 91 TRP A N 1
ATOM 691 C CA . TRP A 1 91 ? -8.981 -0.036 -7.704 1.00 95.75 91 TRP A CA 1
ATOM 692 C C . TRP A 1 91 ? -9.863 1.219 -7.666 1.00 95.75 91 TRP A C 1
ATOM 694 O O . TRP A 1 91 ? -9.594 2.186 -8.368 1.00 95.75 91 TRP A O 1
ATOM 704 N N . ARG A 1 92 ? -10.870 1.249 -6.786 1.00 93.00 92 ARG A N 1
ATOM 705 C CA . ARG A 1 92 ? -11.812 2.375 -6.642 1.00 93.00 92 ARG A CA 1
ATOM 706 C C . ARG A 1 92 ? -11.209 3.680 -6.117 1.00 93.00 92 ARG A C 1
ATOM 708 O O . ARG A 1 92 ? -11.872 4.707 -6.206 1.00 93.00 92 ARG A O 1
ATOM 715 N N . ASP A 1 93 ? -9.990 3.654 -5.578 1.00 93.94 93 ASP A N 1
ATOM 716 C CA . ASP A 1 93 ? -9.330 4.863 -5.070 1.00 93.94 93 ASP A CA 1
ATOM 717 C C . ASP A 1 93 ? -8.677 5.684 -6.205 1.00 93.94 93 ASP A C 1
ATOM 719 O O . ASP A 1 93 ? -8.188 6.791 -5.975 1.00 93.94 93 ASP A O 1
ATOM 723 N N . TYR A 1 94 ? -8.673 5.157 -7.436 1.00 95.38 94 TYR A N 1
ATOM 724 C CA . TYR A 1 94 ? -8.185 5.838 -8.635 1.00 95.38 94 TYR A CA 1
ATOM 725 C C . TYR A 1 94 ? -9.332 6.442 -9.439 1.00 95.38 94 TYR A C 1
ATOM 727 O O . TYR A 1 94 ? -10.493 6.041 -9.333 1.00 95.38 94 TYR A O 1
ATOM 735 N N . LYS A 1 95 ? -8.990 7.415 -10.288 1.00 92.81 95 LYS A N 1
ATOM 736 C CA . LYS A 1 95 ? -9.950 8.074 -11.170 1.00 92.81 95 LYS A CA 1
ATOM 737 C C . LYS A 1 95 ? -10.642 7.033 -12.054 1.00 92.81 95 LYS A C 1
ATOM 739 O O . LYS A 1 95 ? -9.989 6.258 -12.754 1.00 92.81 95 LYS A O 1
ATOM 744 N N . MET A 1 96 ? -11.971 7.049 -12.018 1.00 91.44 96 MET A N 1
ATOM 745 C CA . MET A 1 96 ? -12.807 6.267 -12.918 1.00 91.44 96 MET A CA 1
ATOM 746 C C . MET A 1 96 ? -12.854 6.947 -14.283 1.00 91.44 96 MET A C 1
ATOM 748 O O . MET A 1 96 ? -13.253 8.107 -14.397 1.00 91.44 96 MET A O 1
ATOM 752 N N . GLU A 1 97 ? -12.469 6.216 -15.320 1.00 92.25 97 GLU A N 1
ATOM 753 C CA . GLU A 1 97 ? -12.676 6.607 -16.711 1.00 92.25 97 GLU A CA 1
ATOM 754 C C . GLU A 1 97 ? -13.683 5.656 -17.375 1.00 92.25 97 GLU A C 1
ATOM 756 O O . GLU A 1 97 ? -14.207 4.748 -16.730 1.00 92.25 97 GLU A O 1
ATOM 761 N N . ARG A 1 98 ? -14.003 5.859 -18.663 1.00 87.81 98 ARG A N 1
ATOM 762 C CA . ARG A 1 98 ? -15.018 5.045 -19.371 1.00 87.81 98 ARG A CA 1
ATOM 763 C C . ARG A 1 98 ? -14.756 3.534 -19.296 1.00 87.81 98 ARG A C 1
ATOM 765 O O . ARG A 1 98 ? -15.702 2.760 -19.329 1.00 87.81 98 ARG A O 1
ATOM 772 N N . GLU A 1 99 ? -13.493 3.132 -19.178 1.00 86.56 99 GLU A N 1
ATOM 773 C CA . GLU A 1 99 ? -13.037 1.734 -19.142 1.00 86.56 99 GLU A CA 1
ATOM 774 C C . GLU A 1 99 ? -12.734 1.229 -17.716 1.00 86.56 99 GLU A C 1
ATOM 776 O O . GLU A 1 99 ? -12.140 0.161 -17.523 1.00 86.56 99 GLU A O 1
ATOM 781 N N . GLY A 1 100 ? -13.133 2.005 -16.704 1.00 91.19 100 GLY A N 1
ATOM 782 C CA . GLY A 1 100 ? -12.930 1.703 -15.293 1.00 91.19 100 GLY A CA 1
ATOM 783 C C . GLY A 1 100 ? -11.766 2.473 -14.658 1.00 91.19 100 GLY A C 1
ATOM 784 O O . GLY A 1 100 ? -11.346 3.512 -15.174 1.00 91.19 100 GLY A O 1
ATOM 785 N N . PRO A 1 101 ? -11.267 1.994 -13.506 1.00 92.38 101 PRO A N 1
ATOM 786 C CA . PRO A 1 101 ? -10.226 2.679 -12.753 1.00 92.38 101 PRO A CA 1
ATOM 787 C C . PRO A 1 101 ? -8.887 2.715 -13.485 1.00 92.38 101 PRO A C 1
ATOM 789 O O . PRO A 1 101 ? -8.448 1.693 -14.028 1.00 92.38 101 PRO A O 1
ATOM 792 N N . MET A 1 102 ? -8.233 3.877 -13.443 1.00 94.06 102 MET A N 1
ATOM 793 C CA . MET A 1 102 ? -7.007 4.155 -14.190 1.00 94.06 102 MET A CA 1
ATOM 794 C C . MET A 1 102 ? -5.821 4.476 -13.261 1.00 94.06 102 MET A C 1
ATOM 796 O O . MET A 1 102 ? -5.539 5.648 -13.000 1.00 94.06 102 MET A O 1
ATOM 800 N N . PRO A 1 103 ? -5.144 3.458 -12.701 1.00 95.94 103 PRO A N 1
ATOM 801 C CA . PRO A 1 103 ? -3.864 3.657 -12.032 1.00 95.94 103 PRO A CA 1
ATOM 802 C C . PRO A 1 103 ? -2.728 3.920 -13.049 1.00 95.94 103 PRO A C 1
ATOM 804 O O . PRO A 1 103 ? -2.894 3.634 -14.238 1.00 95.94 103 PRO A O 1
ATOM 807 N N . PRO A 1 104 ? -1.587 4.488 -12.615 1.00 96.50 104 PRO A N 1
ATOM 808 C CA . PRO A 1 104 ? -0.530 4.973 -13.503 1.00 96.50 104 PRO A CA 1
ATOM 809 C C . PRO A 1 104 ? 0.051 3.947 -14.483 1.00 96.50 104 PRO A C 1
ATOM 811 O O . PRO A 1 104 ? 0.183 4.282 -15.657 1.00 96.50 104 PRO A O 1
ATOM 814 N N . MET A 1 105 ? 0.373 2.710 -14.076 1.00 97.00 105 MET A N 1
ATOM 815 C CA . MET A 1 105 ? 0.922 1.729 -15.031 1.00 97.00 105 MET A CA 1
ATOM 816 C C . MET A 1 105 ? -0.114 1.329 -16.082 1.00 97.00 105 MET A C 1
ATOM 818 O O . MET A 1 105 ? 0.229 1.166 -17.252 1.00 97.00 105 MET A O 1
ATOM 822 N N . ARG A 1 106 ? -1.390 1.208 -15.695 1.00 95.00 106 ARG A N 1
ATOM 823 C CA . ARG A 1 106 ? -2.484 0.958 -16.646 1.00 95.00 106 ARG A CA 1
ATOM 824 C C . ARG A 1 106 ? -2.702 2.128 -17.611 1.00 95.00 106 ARG A C 1
ATOM 826 O O . ARG A 1 106 ? -3.009 1.885 -18.776 1.00 95.00 106 ARG A O 1
ATOM 833 N N . ASP A 1 107 ? -2.540 3.367 -17.152 1.00 95.56 107 ASP A N 1
ATOM 834 C CA . ASP A 1 107 ? -2.635 4.545 -18.022 1.00 95.56 107 ASP A CA 1
ATOM 835 C C . ASP A 1 107 ? -1.520 4.557 -19.078 1.00 95.56 107 ASP A C 1
ATOM 837 O O . ASP A 1 107 ? -1.800 4.767 -20.259 1.00 95.56 107 ASP A O 1
ATOM 841 N N . LEU A 1 108 ? -0.286 4.227 -18.670 1.00 96.06 108 LEU A N 1
ATOM 842 C CA . LEU A 1 108 ? 0.867 4.087 -19.570 1.00 96.06 108 LEU A CA 1
ATOM 843 C C . LEU A 1 108 ? 0.688 2.958 -20.599 1.00 96.06 108 LEU A C 1
ATOM 845 O O . LEU A 1 108 ? 1.115 3.073 -21.747 1.00 96.06 108 LEU A O 1
ATOM 849 N N . ASP A 1 109 ? 0.082 1.842 -20.192 1.00 95.31 109 ASP A N 1
ATOM 850 C CA . ASP A 1 109 ? -0.221 0.723 -21.094 1.00 95.31 109 ASP A CA 1
ATOM 851 C C . ASP A 1 109 ? -1.233 1.147 -22.167 1.00 95.31 109 ASP A C 1
ATOM 853 O O . ASP A 1 109 ? -1.048 0.909 -23.360 1.00 95.31 109 ASP A O 1
ATOM 857 N N . ARG A 1 110 ? -2.274 1.876 -21.751 1.00 93.88 110 ARG A N 1
ATOM 858 C CA . ARG A 1 110 ? -3.333 2.362 -22.638 1.00 93.88 110 ARG A CA 1
ATOM 859 C C . ARG A 1 110 ? -2.853 3.433 -23.614 1.00 93.88 110 ARG A C 1
ATOM 861 O O . ARG A 1 110 ? -3.242 3.409 -24.781 1.00 93.88 110 ARG A O 1
ATOM 868 N N . ASN A 1 111 ? -2.080 4.409 -23.142 1.00 94.19 111 ASN A N 1
ATOM 869 C CA . ASN A 1 111 ? -1.626 5.523 -23.974 1.00 94.19 111 ASN A CA 1
ATOM 870 C C . ASN A 1 111 ? -0.415 5.152 -24.861 1.00 94.19 111 ASN A C 1
ATOM 872 O O . ASN A 1 111 ? -0.069 5.903 -25.771 1.00 94.19 111 ASN A O 1
ATOM 876 N N . GLY A 1 112 ? 0.186 3.976 -24.640 1.00 94.00 112 GLY A N 1
ATOM 877 C CA . GLY A 1 112 ? 1.326 3.458 -25.394 1.00 94.00 112 GLY A CA 1
ATOM 878 C C . GLY A 1 112 ? 2.689 3.945 -24.897 1.00 94.00 112 GLY A C 1
ATOM 879 O O . GLY A 1 112 ? 3.710 3.467 -25.403 1.00 94.00 112 GLY A O 1
ATOM 880 N N . ASP A 1 113 ? 2.733 4.822 -23.891 1.00 94.62 113 ASP A N 1
ATOM 881 C CA . ASP A 1 113 ? 3.967 5.334 -23.284 1.00 94.62 113 ASP A CA 1
ATOM 882 C C . ASP A 1 113 ? 4.712 4.246 -22.501 1.00 94.62 113 ASP A C 1
ATOM 884 O O . ASP A 1 113 ? 5.915 4.369 -22.260 1.00 94.62 113 ASP A O 1
ATOM 888 N N . ILE A 1 114 ? 4.050 3.129 -22.168 1.00 94.50 114 ILE A N 1
ATOM 889 C CA . ILE A 1 114 ? 4.718 1.944 -21.615 1.00 94.50 114 ILE A CA 1
ATOM 890 C C . ILE A 1 114 ? 5.856 1.450 -22.521 1.00 94.50 114 ILE A C 1
ATOM 892 O O . ILE A 1 114 ? 6.852 0.935 -22.020 1.00 94.50 114 ILE A O 1
ATOM 896 N N . ASN A 1 115 ? 5.766 1.675 -23.840 1.00 90.75 115 ASN A N 1
ATOM 897 C CA . ASN A 1 115 ? 6.806 1.305 -24.807 1.00 90.75 115 ASN A CA 1
ATOM 898 C C . ASN A 1 115 ? 8.086 2.143 -24.676 1.00 90.75 115 ASN A C 1
ATOM 900 O O . ASN A 1 115 ? 9.104 1.806 -25.281 1.00 90.75 115 ASN A O 1
ATOM 904 N N . MET A 1 116 ? 8.049 3.242 -23.917 1.00 90.19 116 MET A N 1
ATOM 905 C CA . MET A 1 116 ? 9.253 3.992 -23.571 1.00 90.19 116 MET A CA 1
ATOM 906 C C . MET A 1 116 ? 10.087 3.241 -22.523 1.00 90.19 116 MET A C 1
ATOM 908 O O . MET A 1 116 ? 11.309 3.387 -22.489 1.00 90.19 116 MET A O 1
ATOM 912 N N . LEU A 1 117 ? 9.450 2.422 -21.682 1.00 91.25 117 LEU A N 1
ATOM 913 C CA . LEU A 1 117 ? 10.126 1.612 -20.673 1.00 91.25 117 LEU A CA 1
ATOM 914 C C . LEU A 1 117 ? 10.756 0.358 -21.307 1.00 91.25 117 LEU A C 1
ATOM 916 O O . LEU A 1 117 ? 10.259 -0.150 -22.314 1.00 91.25 117 LEU A O 1
ATOM 920 N N . PRO A 1 118 ? 11.822 -0.206 -20.709 1.00 90.50 118 PRO A N 1
ATOM 921 C CA . PRO A 1 118 ? 12.275 -1.546 -21.069 1.00 90.50 118 PRO A CA 1
ATOM 922 C C . PRO A 1 118 ? 11.112 -2.541 -20.954 1.00 90.50 118 PRO A C 1
ATOM 924 O O . PRO A 1 118 ? 10.467 -2.598 -19.910 1.00 90.50 118 PRO A O 1
ATOM 927 N N . ALA A 1 119 ? 10.850 -3.331 -22.000 1.00 88.88 119 ALA A N 1
ATOM 928 C CA . ALA A 1 119 ? 9.644 -4.166 -22.087 1.00 88.88 119 ALA A CA 1
ATOM 929 C C . ALA A 1 119 ? 9.456 -5.095 -20.874 1.00 88.88 119 ALA A C 1
ATOM 931 O O . ALA A 1 119 ? 8.362 -5.189 -20.323 1.00 88.88 119 ALA A O 1
ATOM 932 N N . THR A 1 120 ? 10.534 -5.734 -20.410 1.00 91.38 120 THR A N 1
ATOM 933 C CA . THR A 1 120 ? 10.511 -6.590 -19.213 1.00 91.38 120 THR A CA 1
ATOM 934 C C . THR A 1 120 ? 10.143 -5.807 -17.957 1.00 91.38 120 THR A C 1
ATOM 936 O O . THR A 1 120 ? 9.313 -6.262 -17.178 1.00 91.38 120 THR A O 1
ATOM 939 N N . LEU A 1 121 ? 10.709 -4.609 -17.786 1.00 93.12 121 LEU A N 1
ATOM 940 C CA . LEU A 1 121 ? 10.421 -3.739 -16.649 1.00 93.12 121 LEU A CA 1
ATOM 941 C C . LEU A 1 121 ? 8.976 -3.231 -16.686 1.00 93.12 121 LEU A C 1
ATOM 943 O O . LEU A 1 121 ? 8.294 -3.275 -15.670 1.00 93.12 121 LEU A O 1
ATOM 947 N N . GLY A 1 122 ? 8.499 -2.772 -17.846 1.00 95.75 122 GLY A N 1
ATOM 948 C CA . GLY A 1 122 ? 7.130 -2.282 -18.008 1.00 95.75 122 GLY A CA 1
ATOM 949 C C . GLY A 1 122 ? 6.089 -3.348 -17.660 1.00 95.75 122 GLY A C 1
ATOM 950 O O . GLY A 1 122 ? 5.167 -3.074 -16.893 1.00 95.75 122 GLY A O 1
ATOM 951 N N . HIS A 1 123 ? 6.270 -4.577 -18.157 1.00 96.00 123 HIS A N 1
ATOM 952 C CA . HIS A 1 123 ? 5.38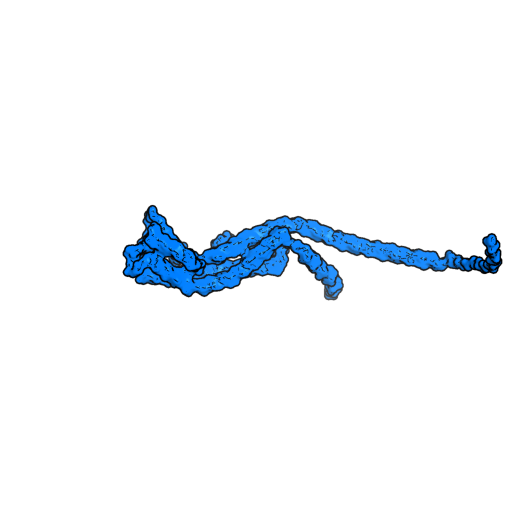7 -5.697 -17.825 1.00 96.00 123 HIS A CA 1
ATOM 953 C C . HIS A 1 123 ? 5.415 -6.050 -16.338 1.00 96.00 123 HIS A C 1
ATOM 955 O O . HIS A 1 123 ? 4.356 -6.278 -15.754 1.00 96.00 123 HIS A O 1
ATOM 961 N N . GLU A 1 124 ? 6.596 -6.060 -15.724 1.00 97.44 124 GLU A N 1
ATOM 962 C CA . GLU A 1 124 ? 6.737 -6.420 -14.316 1.00 97.44 124 GLU A CA 1
ATOM 963 C C . GLU A 1 124 ? 6.115 -5.370 -13.391 1.00 97.44 124 GLU A C 1
ATOM 965 O O . GLU A 1 124 ? 5.335 -5.709 -12.506 1.00 97.44 124 GLU A O 1
ATOM 970 N N . LEU A 1 125 ? 6.352 -4.080 -13.648 1.00 97.81 125 LEU A N 1
ATOM 971 C CA . LEU A 1 125 ? 5.724 -2.999 -12.885 1.00 97.81 125 LEU A CA 1
ATOM 972 C C . LEU A 1 125 ? 4.193 -3.015 -13.025 1.00 97.81 125 LEU A C 1
ATOM 974 O O . LEU A 1 125 ? 3.482 -2.805 -12.044 1.00 97.81 125 LEU A O 1
ATOM 978 N N . LEU A 1 126 ? 3.673 -3.298 -14.225 1.00 97.62 126 LEU A N 1
ATOM 979 C CA . LEU A 1 126 ? 2.232 -3.406 -14.463 1.00 97.62 126 LEU A CA 1
ATOM 980 C C . LEU A 1 126 ? 1.624 -4.612 -13.732 1.00 97.62 126 LEU A C 1
ATOM 982 O O . LEU A 1 126 ? 0.518 -4.514 -13.197 1.00 97.62 126 LEU A O 1
ATOM 986 N N . ARG A 1 127 ? 2.335 -5.746 -13.704 1.00 97.94 127 ARG A N 1
ATOM 987 C CA . ARG A 1 127 ? 1.945 -6.943 -12.949 1.00 97.94 127 ARG A CA 1
ATOM 988 C C . ARG A 1 127 ? 1.877 -6.635 -11.452 1.00 97.94 127 ARG A C 1
ATOM 990 O O . ARG A 1 127 ? 0.836 -6.875 -10.844 1.00 97.94 127 ARG A O 1
ATOM 997 N N . ILE A 1 128 ? 2.933 -6.039 -10.898 1.00 98.31 128 ILE A N 1
ATOM 998 C CA . ILE A 1 128 ? 3.031 -5.687 -9.475 1.00 98.31 128 ILE A CA 1
ATOM 999 C C . ILE A 1 128 ? 1.935 -4.695 -9.072 1.00 98.31 128 ILE A C 1
ATOM 1001 O O . ILE A 1 128 ? 1.272 -4.909 -8.061 1.00 98.31 128 ILE A O 1
ATOM 1005 N N . GLU A 1 129 ? 1.671 -3.651 -9.869 1.00 98.31 129 GLU A N 1
ATOM 1006 C CA . GLU A 1 129 ? 0.568 -2.712 -9.600 1.00 98.31 129 GLU A CA 1
ATOM 1007 C C . GLU A 1 129 ? -0.782 -3.448 -9.527 1.00 98.31 129 GLU A C 1
ATOM 1009 O O . GLU A 1 129 ? -1.550 -3.267 -8.579 1.00 98.31 129 GLU A O 1
ATOM 1014 N N . ARG A 1 130 ? -1.070 -4.324 -10.500 1.00 97.75 130 ARG A N 1
ATOM 1015 C CA . ARG A 1 130 ? -2.321 -5.100 -10.532 1.00 97.75 130 ARG A CA 1
ATOM 1016 C C . ARG A 1 130 ? -2.460 -6.020 -9.323 1.00 97.75 130 ARG A C 1
ATOM 1018 O O . ARG A 1 130 ? -3.548 -6.100 -8.745 1.00 97.75 130 ARG A O 1
ATOM 1025 N N . GLU A 1 131 ? -1.396 -6.724 -8.957 1.00 97.81 131 GLU A N 1
ATOM 1026 C CA . GLU A 1 131 ? -1.395 -7.654 -7.828 1.00 97.81 131 GLU A CA 1
ATOM 1027 C C . GLU A 1 131 ? -1.527 -6.919 -6.495 1.00 97.81 131 GLU A C 1
ATOM 1029 O O . GLU A 1 131 ? -2.383 -7.291 -5.695 1.00 97.81 131 GLU A O 1
ATOM 1034 N N . ALA A 1 132 ? -0.807 -5.811 -6.304 1.00 97.88 132 ALA A N 1
ATOM 1035 C CA . ALA A 1 132 ? -0.903 -4.979 -5.109 1.00 97.88 132 ALA A CA 1
ATOM 1036 C C . ALA A 1 132 ? -2.318 -4.413 -4.907 1.00 97.88 132 ALA A C 1
ATOM 1038 O O . ALA A 1 132 ? -2.871 -4.494 -3.809 1.00 97.88 132 ALA A O 1
ATOM 1039 N N . LEU A 1 133 ? -2.950 -3.894 -5.967 1.00 97.88 133 LEU A N 1
ATOM 1040 C CA . LEU A 1 133 ? -4.326 -3.385 -5.896 1.00 97.88 133 LEU A CA 1
ATOM 1041 C C . LEU A 1 133 ? -5.352 -4.497 -5.658 1.00 97.88 133 LEU A C 1
ATOM 1043 O O . LEU A 1 133 ? -6.343 -4.291 -4.955 1.00 97.88 133 LEU A O 1
ATOM 1047 N N . SER A 1 134 ? -5.116 -5.684 -6.217 1.00 97.25 134 SER A N 1
ATOM 1048 C CA . SER A 1 134 ? -5.964 -6.856 -5.981 1.00 97.25 134 SER A CA 1
ATOM 1049 C C . SER A 1 134 ? -5.816 -7.378 -4.550 1.00 97.25 134 SER A C 1
ATOM 1051 O O . SER A 1 134 ? -6.814 -7.704 -3.910 1.00 97.25 134 SER A O 1
ATOM 1053 N N . ALA A 1 135 ? -4.595 -7.409 -4.015 1.00 97.38 135 ALA A N 1
ATOM 1054 C CA . ALA A 1 135 ? -4.320 -7.733 -2.621 1.00 97.38 135 ALA A CA 1
ATOM 1055 C C . ALA A 1 135 ? -4.965 -6.713 -1.677 1.00 97.38 135 ALA A C 1
ATOM 1057 O O . ALA A 1 135 ? -5.610 -7.106 -0.708 1.00 97.38 135 ALA A O 1
ATOM 1058 N N . GLY A 1 136 ? -4.882 -5.421 -2.003 1.00 96.88 136 GLY A N 1
ATOM 1059 C CA . GLY A 1 136 ? -5.573 -4.365 -1.273 1.00 96.88 136 GLY A CA 1
ATOM 1060 C C . GLY A 1 136 ? -7.086 -4.567 -1.245 1.00 96.88 136 GLY A C 1
ATOM 1061 O O . GLY A 1 136 ? -7.696 -4.511 -0.180 1.00 96.88 136 GLY A O 1
ATOM 1062 N N . GLU A 1 137 ? -7.703 -4.877 -2.386 1.00 95.81 137 GLU A N 1
ATOM 1063 C CA . GLU A 1 137 ? -9.140 -5.162 -2.452 1.00 95.81 137 GLU A CA 1
ATOM 1064 C C . GLU A 1 137 ? -9.526 -6.383 -1.600 1.00 95.81 137 GLU A C 1
ATOM 1066 O O . GLU A 1 137 ? -10.453 -6.286 -0.799 1.00 95.81 137 GLU A O 1
ATOM 1071 N N . ARG A 1 138 ? -8.780 -7.494 -1.694 1.00 95.94 138 ARG A N 1
ATOM 1072 C CA . ARG A 1 138 ? -9.006 -8.689 -0.856 1.00 95.94 138 ARG A CA 1
ATOM 1073 C C . ARG A 1 138 ? -8.837 -8.389 0.631 1.00 95.94 138 ARG A C 1
ATOM 1075 O O . ARG A 1 138 ? -9.627 -8.867 1.438 1.00 95.94 138 ARG A O 1
ATOM 1082 N N . PHE A 1 139 ? -7.847 -7.576 0.992 1.00 96.19 139 PHE A N 1
ATOM 1083 C CA . PHE A 1 139 ? -7.621 -7.152 2.369 1.00 96.19 139 PHE A CA 1
ATOM 1084 C C . PHE A 1 139 ? -8.818 -6.361 2.907 1.00 96.19 139 PHE A C 1
ATOM 1086 O O . PHE A 1 139 ? -9.361 -6.710 3.951 1.00 96.19 139 PHE A O 1
ATOM 1093 N N . HIS A 1 140 ? -9.290 -5.346 2.174 1.00 93.62 140 HIS A N 1
ATOM 1094 C CA . HIS A 1 140 ? -10.479 -4.583 2.574 1.00 93.62 140 HIS A CA 1
ATOM 1095 C C . HIS A 1 140 ? -11.733 -5.460 2.629 1.00 93.62 140 HIS A C 1
ATOM 1097 O O . HIS A 1 140 ? -12.525 -5.306 3.551 1.00 93.62 140 HIS A O 1
ATOM 1103 N N . GLN A 1 141 ? -11.902 -6.405 1.701 1.00 93.25 141 GLN A N 1
ATOM 1104 C CA . GLN A 1 141 ? -13.012 -7.361 1.742 1.00 93.25 141 GLN A CA 1
ATOM 1105 C C . GLN A 1 141 ? -12.953 -8.258 2.980 1.00 93.25 141 GLN A C 1
ATOM 1107 O O . GLN A 1 141 ? -13.982 -8.448 3.617 1.00 93.25 141 GLN A O 1
ATOM 1112 N N . ALA A 1 142 ? -11.776 -8.754 3.364 1.00 93.56 142 ALA A N 1
ATOM 1113 C CA . ALA A 1 142 ? -11.617 -9.529 4.592 1.00 93.56 142 ALA A CA 1
ATOM 1114 C C . ALA A 1 142 ? -11.938 -8.682 5.838 1.00 93.56 142 ALA A C 1
ATOM 1116 O O . ALA A 1 142 ? -12.612 -9.147 6.758 1.00 93.56 142 ALA A O 1
ATOM 1117 N N . LEU A 1 143 ? -11.521 -7.410 5.862 1.00 91.75 143 LEU A N 1
ATOM 1118 C CA . LEU A 1 143 ? -11.871 -6.502 6.957 1.00 91.75 143 LEU A CA 1
ATOM 1119 C C . LEU A 1 143 ? -13.382 -6.228 7.031 1.00 91.75 143 LEU A C 1
ATOM 1121 O O . LEU A 1 143 ? -13.951 -6.221 8.119 1.00 91.75 143 LEU A O 1
ATOM 1125 N N . GLU A 1 144 ? -14.027 -5.983 5.891 1.00 90.62 144 GLU A N 1
ATOM 1126 C CA . GLU A 1 144 ? -15.442 -5.598 5.817 1.00 90.62 144 GLU A CA 1
ATOM 1127 C C . GLU A 1 144 ? -16.389 -6.797 6.001 1.00 90.62 144 GLU A C 1
ATOM 1129 O O . GLU A 1 144 ? -17.386 -6.679 6.709 1.00 90.62 144 GLU A O 1
ATOM 1134 N N . ASN A 1 145 ? -16.084 -7.947 5.396 1.00 90.88 145 ASN A N 1
ATOM 1135 C CA . ASN A 1 145 ? -16.997 -9.091 5.333 1.00 90.88 145 ASN A CA 1
ATOM 1136 C C . ASN A 1 145 ? -16.727 -10.147 6.408 1.00 90.88 145 ASN A C 1
ATOM 1138 O O . ASN A 1 145 ? -17.673 -10.781 6.867 1.00 90.88 145 ASN A O 1
ATOM 1142 N N . ASP A 1 146 ? -15.470 -10.330 6.822 1.00 90.81 146 ASP A N 1
ATOM 1143 C CA . ASP A 1 146 ? -15.111 -11.399 7.760 1.00 90.81 146 ASP A CA 1
ATOM 1144 C C . ASP A 1 146 ? -14.849 -10.852 9.163 1.00 90.81 146 ASP A C 1
ATOM 1146 O O . ASP A 1 146 ? -15.348 -11.389 10.154 1.00 90.81 146 ASP A O 1
ATOM 1150 N N . LEU A 1 147 ? -14.065 -9.775 9.255 1.00 92.00 147 LEU A N 1
ATOM 1151 C CA . LEU A 1 147 ? -13.632 -9.216 10.530 1.00 92.00 147 LEU A CA 1
ATOM 1152 C C . LEU A 1 147 ? -14.710 -8.340 11.175 1.00 92.00 147 LEU A C 1
ATOM 1154 O O . LEU A 1 147 ? -15.012 -8.523 12.352 1.00 92.00 147 LEU A O 1
ATOM 1158 N N . ALA A 1 148 ? -15.296 -7.394 10.434 1.00 90.94 148 ALA A N 1
ATOM 1159 C CA . ALA A 1 148 ? -16.247 -6.439 11.001 1.00 90.94 148 ALA A CA 1
ATOM 1160 C C . ALA A 1 148 ? -17.476 -7.103 11.657 1.00 90.94 148 ALA A C 1
ATOM 1162 O O . ALA A 1 148 ? -17.831 -6.678 12.760 1.00 90.94 148 ALA A O 1
ATOM 1163 N N . PRO A 1 149 ? -18.105 -8.156 11.090 1.00 91.25 149 PRO A N 1
ATOM 1164 C CA . PRO A 1 149 ? -19.206 -8.844 11.766 1.00 91.25 149 PRO A CA 1
ATOM 1165 C C . PRO A 1 149 ? -18.764 -9.502 13.077 1.00 91.25 149 PRO A C 1
ATOM 1167 O O . PRO A 1 149 ? -19.365 -9.257 14.115 1.00 91.25 149 PRO A O 1
ATOM 1170 N N . LYS A 1 150 ? -17.642 -10.232 13.069 1.00 93.38 150 LYS A N 1
ATOM 1171 C CA . LYS A 1 150 ? -17.120 -10.911 14.268 1.00 93.38 150 LYS A CA 1
ATOM 1172 C C . LYS A 1 150 ? -16.715 -9.934 15.369 1.00 93.38 150 LYS A C 1
ATOM 1174 O O . LYS A 1 150 ? -16.971 -10.184 16.542 1.00 93.38 150 LYS A O 1
ATOM 1179 N N . LEU A 1 151 ? -16.116 -8.801 14.998 1.00 92.25 151 LEU A N 1
ATOM 1180 C CA . LEU A 1 151 ? -15.826 -7.731 15.949 1.00 92.25 151 LEU A CA 1
ATOM 1181 C C . LEU A 1 151 ? -17.111 -7.081 16.471 1.00 92.25 151 LEU A C 1
ATOM 1183 O O . LEU A 1 151 ? -17.159 -6.714 17.640 1.00 92.25 151 LEU A O 1
ATOM 1187 N N . THR A 1 152 ? -18.158 -6.965 15.647 1.00 91.12 152 THR A N 1
ATOM 1188 C CA . THR A 1 152 ? -19.474 -6.492 16.110 1.00 91.12 152 THR A CA 1
ATOM 1189 C C . THR A 1 152 ? -20.003 -7.411 17.203 1.00 91.12 152 THR A C 1
ATOM 1191 O O . THR A 1 152 ? -20.313 -6.924 18.288 1.00 91.12 152 THR A O 1
ATOM 1194 N N . ASP A 1 153 ? -20.022 -8.719 16.944 1.00 92.31 153 ASP A N 1
ATOM 1195 C CA . ASP A 1 153 ? -20.492 -9.732 17.891 1.00 92.31 153 ASP A CA 1
ATOM 1196 C C . ASP A 1 153 ? -19.664 -9.706 19.186 1.00 92.31 153 ASP A C 1
ATOM 1198 O O . ASP A 1 153 ? -20.211 -9.714 20.289 1.00 92.31 153 ASP A O 1
ATOM 1202 N N . PHE A 1 154 ? -18.336 -9.593 19.061 1.00 93.62 154 PHE A N 1
ATOM 1203 C CA . PHE A 1 154 ? -17.419 -9.468 20.195 1.00 93.62 154 PHE A CA 1
ATOM 1204 C C . PHE A 1 154 ? -17.738 -8.246 21.070 1.00 93.62 154 PHE A C 1
ATOM 1206 O O . PHE A 1 154 ? -17.758 -8.349 22.300 1.00 93.62 154 PHE A O 1
ATOM 1213 N N . ILE A 1 155 ? -17.983 -7.089 20.444 1.00 92.06 155 ILE A N 1
ATOM 1214 C CA . ILE A 1 155 ? -18.307 -5.838 21.139 1.00 92.06 155 ILE A CA 1
ATOM 1215 C C . ILE A 1 155 ? -19.681 -5.947 21.802 1.00 92.06 155 ILE A C 1
ATOM 1217 O O . ILE A 1 155 ? -19.824 -5.573 22.962 1.00 92.06 155 ILE A O 1
ATOM 1221 N N . GLU A 1 156 ? -20.689 -6.462 21.101 1.00 91.00 156 GLU A N 1
ATOM 1222 C CA . GLU A 1 156 ? -22.057 -6.586 21.621 1.00 91.00 156 GLU A CA 1
ATOM 1223 C C . GLU A 1 156 ? -22.153 -7.576 22.787 1.00 91.00 156 GLU A C 1
ATOM 1225 O O . GLU A 1 156 ? -22.909 -7.337 23.726 1.00 91.00 156 GLU A O 1
ATOM 1230 N N . ALA A 1 157 ? -21.318 -8.619 22.805 1.00 93.62 157 ALA A N 1
ATOM 1231 C CA . ALA A 1 157 ? -21.217 -9.535 23.940 1.00 93.62 157 ALA A CA 1
ATOM 1232 C C . ALA A 1 157 ? -20.650 -8.877 25.216 1.00 93.62 157 ALA A C 1
ATOM 1234 O O . ALA A 1 157 ? -20.928 -9.341 26.321 1.00 93.62 157 ALA A O 1
ATOM 1235 N N . ARG A 1 158 ? -19.859 -7.802 25.083 1.00 93.38 158 ARG A N 1
ATOM 1236 C CA . ARG A 1 158 ? -19.123 -7.156 26.191 1.00 93.38 158 ARG A CA 1
ATOM 1237 C C . ARG A 1 158 ? -19.610 -5.747 26.535 1.00 93.38 158 ARG A C 1
ATOM 1239 O O . ARG A 1 158 ? -19.187 -5.191 27.548 1.00 93.38 158 ARG A O 1
ATOM 1246 N N . VAL A 1 159 ? -20.494 -5.158 25.729 1.00 91.75 159 VAL A N 1
ATOM 1247 C CA . VAL A 1 159 ? -20.968 -3.773 25.881 1.00 91.75 159 VAL A CA 1
ATOM 1248 C C . VAL A 1 159 ? -22.498 -3.735 25.929 1.00 91.75 159 VAL A C 1
ATOM 1250 O O . VAL A 1 159 ? -23.162 -4.035 24.944 1.00 91.75 159 VAL A O 1
ATOM 1253 N N . LYS A 1 160 ? -23.068 -3.296 27.061 1.00 85.00 160 LYS A N 1
ATOM 1254 C CA . LYS A 1 160 ? -24.524 -3.297 27.328 1.00 85.00 160 LYS A CA 1
ATOM 1255 C C . LYS A 1 160 ? -25.313 -2.371 26.399 1.00 85.00 160 LYS A C 1
ATOM 1257 O O . LYS A 1 160 ? -26.381 -2.735 25.918 1.00 85.00 160 LYS A O 1
ATOM 1262 N N . THR A 1 161 ? -24.793 -1.165 26.166 1.00 74.38 161 THR A N 1
ATOM 1263 C CA . THR A 1 161 ? -25.451 -0.147 25.337 1.00 74.38 161 THR A CA 1
ATOM 1264 C C . THR A 1 161 ? -24.390 0.671 24.611 1.00 74.38 161 THR A C 1
ATOM 1266 O O . THR A 1 161 ? -23.813 1.608 25.162 1.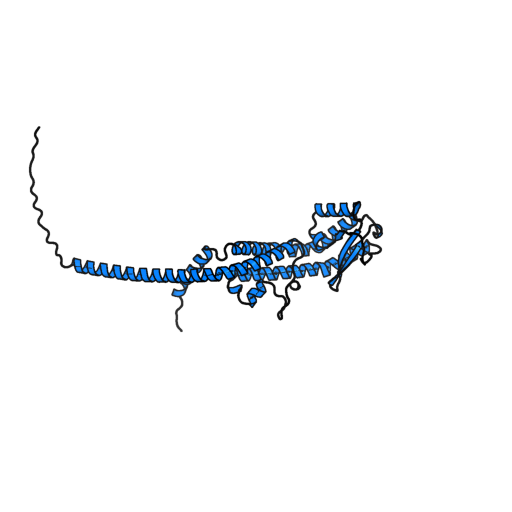00 74.38 161 THR A O 1
ATOM 1269 N N . ALA A 1 162 ? -24.099 0.326 23.359 1.00 63.44 162 ALA A N 1
ATOM 1270 C CA . ALA A 1 162 ? -23.252 1.166 22.524 1.00 63.44 162 ALA A CA 1
ATOM 1271 C C . ALA A 1 162 ? -24.048 2.404 22.084 1.00 63.44 162 ALA A C 1
ATOM 1273 O O . ALA A 1 162 ? -25.005 2.300 21.318 1.00 63.44 162 ALA A O 1
ATOM 1274 N N . THR A 1 163 ? -23.674 3.588 22.569 1.00 67.62 163 THR A N 1
ATOM 1275 C CA . THR A 1 163 ? -24.285 4.834 22.092 1.00 67.62 163 THR A CA 1
ATOM 1276 C C . THR A 1 163 ? -23.683 5.194 20.734 1.00 67.62 163 THR A C 1
ATOM 1278 O O . THR A 1 163 ? -22.457 5.295 20.602 1.00 67.62 163 THR A O 1
ATOM 1281 N N . LEU A 1 164 ? -24.536 5.396 19.726 1.00 68.62 164 LEU A N 1
ATOM 1282 C CA . LEU A 1 164 ? -24.122 5.979 18.450 1.00 68.62 164 LEU A CA 1
ATOM 1283 C C . LEU A 1 164 ? -23.612 7.403 18.693 1.00 68.62 164 LEU A C 1
ATOM 1285 O O . LEU A 1 164 ? -24.223 8.189 19.421 1.00 68.62 164 LEU A O 1
ATOM 1289 N N . LEU A 1 165 ? -22.464 7.719 18.101 1.00 62.66 165 LEU A N 1
ATOM 1290 C CA . LEU A 1 165 ? -21.774 8.990 18.292 1.00 62.66 165 LEU A CA 1
ATOM 1291 C C . LEU A 1 165 ? -22.522 10.101 17.533 1.00 62.66 165 LEU A C 1
ATOM 1293 O O . LEU A 1 165 ? -22.260 10.360 16.363 1.00 62.66 165 LEU A O 1
ATOM 1297 N N . VAL A 1 166 ? -23.476 10.759 18.194 1.00 56.91 166 VAL A N 1
ATOM 1298 C CA . VAL A 1 166 ? -24.141 11.967 17.681 1.00 56.91 166 VAL A CA 1
ATOM 1299 C C . VAL A 1 166 ? -23.527 13.170 18.400 1.00 56.91 166 VAL A C 1
ATOM 1301 O O . VAL A 1 166 ? -23.898 13.471 19.528 1.00 56.91 166 VAL A O 1
ATOM 1304 N N . ASN A 1 167 ? -22.545 13.828 17.772 1.00 54.69 167 ASN A N 1
ATOM 1305 C CA . ASN A 1 167 ? -21.948 15.096 18.230 1.00 54.69 167 ASN A CA 1
ATOM 1306 C C . ASN A 1 167 ? -21.524 15.140 19.715 1.00 54.69 167 ASN A C 1
ATOM 1308 O O . ASN A 1 167 ? -22.029 15.946 20.496 1.00 54.69 167 ASN A O 1
ATOM 1312 N N . THR A 1 168 ? -20.553 14.323 20.134 1.00 54.16 168 THR A N 1
ATOM 1313 C CA . THR A 1 168 ? -19.954 14.495 21.469 1.00 54.16 168 THR A CA 1
ATOM 1314 C C . THR A 1 168 ? -18.780 15.469 21.435 1.00 54.16 168 THR A C 1
ATOM 1316 O O . THR A 1 168 ? -17.770 15.212 20.790 1.00 54.16 168 THR A O 1
ATOM 1319 N N . SER A 1 169 ? -18.882 16.543 22.217 1.00 62.03 169 SER A N 1
ATOM 1320 C CA . SER A 1 169 ? -17.866 17.578 22.468 1.00 62.03 169 SER A CA 1
ATOM 1321 C C . SER A 1 169 ? -16.658 17.114 23.306 1.00 62.03 169 SER A C 1
ATOM 1323 O O . SER A 1 169 ? -15.974 17.931 23.915 1.00 62.03 169 SER A O 1
ATOM 1325 N N . GLY A 1 170 ? -16.375 15.809 23.363 1.00 67.44 170 GLY A N 1
ATOM 1326 C CA . GLY A 1 170 ? -15.254 15.250 24.121 1.00 67.44 170 GLY A CA 1
ATOM 1327 C C . GLY A 1 170 ? -14.403 14.328 23.260 1.00 67.44 170 GLY A C 1
ATOM 1328 O O . GLY A 1 170 ? -14.947 13.543 22.484 1.00 67.44 170 GLY A O 1
ATOM 1329 N N . GLY A 1 171 ? -13.080 14.423 23.416 1.00 82.75 171 GLY A N 1
ATOM 1330 C CA . GLY A 1 171 ? -12.130 13.545 22.738 1.00 82.75 171 GLY A CA 1
ATOM 1331 C C . GLY A 1 171 ? -12.382 12.069 23.058 1.00 82.75 171 GLY A C 1
ATOM 1332 O O . GLY A 1 171 ? -12.870 11.720 24.136 1.00 82.75 171 GLY A O 1
ATOM 1333 N N . TYR A 1 172 ? -12.063 11.209 22.100 1.00 88.31 172 TYR A N 1
ATOM 1334 C CA . TYR A 1 172 ? -12.050 9.759 22.250 1.00 88.31 172 TYR A CA 1
ATOM 1335 C C . TYR A 1 172 ? -10.810 9.208 21.553 1.00 88.31 172 TYR A C 1
ATOM 1337 O O . TYR A 1 172 ? -10.262 9.837 20.644 1.00 88.31 172 TYR A O 1
ATOM 1345 N N . ILE A 1 173 ? -10.370 8.027 21.972 1.00 90.75 173 ILE A N 1
ATOM 1346 C CA . ILE A 1 173 ? -9.321 7.296 21.266 1.00 90.75 173 ILE A CA 1
ATOM 1347 C C . ILE A 1 173 ? -9.992 6.477 20.170 1.00 90.75 173 ILE A C 1
ATOM 1349 O O . ILE A 1 173 ? -10.903 5.701 20.445 1.00 90.75 173 ILE A O 1
ATOM 1353 N N . GLN A 1 174 ? -9.585 6.679 18.919 1.00 91.81 174 GLN A N 1
ATOM 1354 C CA . GLN A 1 174 ? -10.147 5.948 17.791 1.00 91.81 174 GLN A CA 1
ATOM 1355 C C . GLN A 1 174 ? -9.489 4.571 17.672 1.00 91.81 174 GLN A C 1
ATOM 1357 O O . GLN A 1 174 ? -8.271 4.462 17.545 1.00 91.81 174 GLN A O 1
ATOM 1362 N N . PHE A 1 175 ? -10.309 3.526 17.669 1.00 93.31 175 PHE A N 1
ATOM 1363 C CA . PHE A 1 175 ? -9.913 2.185 17.276 1.00 93.31 175 PHE A CA 1
ATOM 1364 C C . PHE A 1 175 ? -10.205 1.993 15.789 1.00 93.31 175 PHE A C 1
ATOM 1366 O O . PHE A 1 175 ? -11.334 2.204 15.337 1.00 93.31 175 PHE A O 1
ATOM 1373 N N . THR A 1 176 ? -9.191 1.560 15.039 1.00 91.25 176 THR A N 1
ATOM 1374 C CA . THR A 1 176 ? -9.364 1.075 13.668 1.00 91.25 176 THR A CA 1
ATOM 1375 C C . THR A 1 176 ? -8.777 -0.330 13.553 1.00 91.25 176 THR A C 1
ATOM 1377 O O . THR A 1 176 ? -7.681 -0.561 14.074 1.00 91.25 176 THR A O 1
ATOM 1380 N N . PRO A 1 177 ? -9.447 -1.269 12.862 1.00 92.06 177 PRO A N 1
ATOM 1381 C CA . PRO A 1 177 ? -8.906 -2.613 12.681 1.00 92.06 177 PRO A CA 1
ATOM 1382 C C . PRO A 1 177 ? -7.502 -2.616 12.060 1.00 92.06 177 PRO A C 1
ATOM 1384 O O . PRO A 1 177 ? -6.608 -3.292 12.559 1.00 92.06 177 PRO A O 1
ATOM 1387 N N . SER A 1 178 ? -7.267 -1.781 11.042 1.00 90.44 178 SER A N 1
ATOM 1388 C CA . SER A 1 178 ? -5.960 -1.630 10.390 1.00 90.44 178 SER A CA 1
ATOM 1389 C C . SER A 1 178 ? -4.836 -1.251 11.359 1.00 90.44 178 SER A C 1
ATOM 1391 O O . SER A 1 178 ? -3.766 -1.860 11.327 1.00 90.44 178 SER A O 1
ATOM 1393 N N . SER A 1 179 ? -5.067 -0.281 12.255 1.00 90.44 179 SER A N 1
ATOM 1394 C CA . SER A 1 179 ? -4.057 0.109 13.247 1.00 90.44 179 SER A CA 1
ATOM 1395 C C . SER A 1 179 ? -3.820 -0.993 14.279 1.00 90.44 179 SER A C 1
ATOM 1397 O O . SER A 1 179 ? -2.676 -1.244 14.645 1.00 90.44 179 SER A O 1
ATOM 1399 N N . ALA A 1 180 ? -4.876 -1.685 14.717 1.00 94.06 180 ALA A N 1
ATOM 1400 C CA . ALA A 1 180 ? -4.780 -2.774 15.690 1.00 94.06 180 ALA A CA 1
ATOM 1401 C C . ALA A 1 180 ? -3.997 -3.983 15.150 1.00 94.06 180 ALA A C 1
ATOM 1403 O O . ALA A 1 180 ? -3.171 -4.551 15.864 1.00 94.06 180 ALA A O 1
ATOM 1404 N N . LEU A 1 181 ? -4.180 -4.326 13.871 1.00 94.88 181 LEU A N 1
ATOM 1405 C CA . LEU A 1 181 ? -3.433 -5.397 13.198 1.00 94.88 181 LEU A CA 1
ATOM 1406 C C . LEU A 1 181 ? -1.918 -5.164 13.195 1.00 94.88 181 LEU A C 1
ATOM 1408 O O . LEU A 1 181 ? -1.136 -6.113 13.220 1.00 94.88 181 LEU A O 1
ATOM 1412 N N . LYS A 1 182 ? -1.506 -3.896 13.176 1.00 94.44 182 LYS A N 1
ATOM 1413 C CA . LYS A 1 182 ? -0.106 -3.470 13.146 1.00 94.44 182 LYS A CA 1
ATOM 1414 C C . LYS A 1 182 ? 0.473 -3.077 14.496 1.00 94.44 182 LYS A C 1
ATOM 1416 O O . LYS A 1 182 ? 1.679 -2.861 14.579 1.00 94.44 182 LYS A O 1
ATOM 1421 N N . ALA A 1 183 ? -0.370 -2.927 15.508 1.00 95.00 183 ALA A N 1
ATOM 1422 C CA . ALA A 1 183 ? 0.034 -2.431 16.808 1.00 95.00 183 ALA A CA 1
ATOM 1423 C C . ALA A 1 183 ? 1.102 -3.344 17.424 1.00 95.00 183 ALA A C 1
ATOM 1425 O O . ALA A 1 183 ? 0.906 -4.558 17.510 1.00 95.00 183 ALA A O 1
ATOM 1426 N N . ASP A 1 184 ? 2.214 -2.773 17.872 1.00 96.25 184 ASP A N 1
ATOM 1427 C CA . ASP A 1 184 ? 3.164 -3.462 18.743 1.00 96.25 184 ASP A CA 1
ATOM 1428 C C . ASP A 1 184 ? 2.759 -3.301 20.218 1.00 96.25 184 ASP A C 1
ATOM 1430 O O . ASP A 1 184 ? 1.807 -2.587 20.545 1.00 96.25 184 ASP A O 1
ATOM 1434 N N . GLU A 1 185 ? 3.459 -3.990 21.119 1.00 96.44 185 GLU A N 1
ATOM 1435 C CA . GLU A 1 185 ? 3.186 -3.917 22.560 1.00 96.44 185 GLU A CA 1
ATOM 1436 C C . GLU A 1 185 ? 3.331 -2.489 23.099 1.00 96.44 185 GLU A C 1
ATOM 1438 O O . GLU A 1 185 ? 2.528 -2.060 23.924 1.00 96.44 185 GLU A O 1
ATOM 1443 N N . SER A 1 186 ? 4.290 -1.715 22.577 1.00 97.06 186 SER A N 1
ATOM 1444 C CA . SER A 1 186 ? 4.536 -0.341 23.022 1.00 97.06 186 SER A CA 1
ATOM 1445 C C . SER A 1 186 ? 3.362 0.590 22.706 1.00 97.06 186 SER A C 1
ATOM 1447 O O . SER A 1 186 ? 2.942 1.382 23.553 1.00 97.06 186 SER A O 1
ATOM 1449 N N . TYR A 1 187 ? 2.777 0.451 21.516 1.00 95.88 187 TYR A N 1
ATOM 1450 C CA . TYR A 1 187 ? 1.595 1.190 21.100 1.00 95.88 187 TYR A CA 1
ATOM 1451 C C . TYR A 1 187 ? 0.373 0.783 21.923 1.00 95.88 187 TYR A C 1
ATOM 1453 O O . TYR A 1 187 ? -0.366 1.655 22.382 1.00 95.88 187 TYR A O 1
ATOM 1461 N N . ILE A 1 188 ? 0.177 -0.524 22.143 1.00 97.06 188 ILE A N 1
ATOM 1462 C CA . ILE A 1 188 ? -0.935 -1.037 22.954 1.00 97.06 188 ILE A CA 1
ATOM 1463 C C . ILE A 1 188 ? -0.840 -0.468 24.371 1.00 97.06 188 ILE A C 1
ATOM 1465 O O . ILE A 1 188 ? -1.795 0.160 24.821 1.00 97.06 188 ILE A O 1
ATOM 1469 N N . SER A 1 189 ? 0.324 -0.573 25.025 1.00 96.75 189 SER A N 1
ATOM 1470 C CA . SER A 1 189 ? 0.551 -0.019 26.366 1.00 96.75 189 SER A CA 1
ATOM 1471 C C . SER A 1 189 ? 0.331 1.496 26.439 1.00 96.75 189 SER A C 1
ATOM 1473 O O . SER A 1 189 ? -0.222 2.003 27.415 1.00 96.75 189 SER A O 1
ATOM 1475 N N . ALA A 1 190 ? 0.735 2.247 25.411 1.00 95.75 190 ALA A N 1
ATOM 1476 C CA . ALA A 1 190 ? 0.502 3.689 25.369 1.00 95.75 190 ALA A CA 1
ATOM 1477 C C . ALA A 1 190 ? -0.995 4.028 25.274 1.00 95.75 190 ALA A C 1
ATOM 1479 O O . ALA A 1 190 ? -1.466 4.962 25.923 1.00 95.75 190 ALA A O 1
ATOM 1480 N N . VAL A 1 191 ? -1.763 3.274 24.482 1.00 95.12 191 VAL A N 1
ATOM 1481 C CA . VAL A 1 191 ? -3.212 3.476 24.361 1.00 95.12 191 VAL A CA 1
ATOM 1482 C C . VAL A 1 191 ? -3.938 3.069 25.644 1.00 95.12 191 VAL A C 1
ATOM 1484 O O . VAL A 1 191 ? -4.788 3.825 26.116 1.00 95.12 191 VAL A O 1
ATOM 1487 N N . THR A 1 192 ? -3.586 1.934 26.247 1.00 95.88 192 THR A N 1
ATOM 1488 C CA . THR A 1 192 ? -4.215 1.447 27.484 1.00 95.88 192 THR A CA 1
ATOM 1489 C C . THR A 1 192 ? -3.968 2.393 28.656 1.00 95.88 192 THR A C 1
ATOM 1491 O O . THR A 1 192 ? -4.913 2.737 29.369 1.00 95.88 192 THR A O 1
ATOM 1494 N N . ALA A 1 193 ? -2.751 2.932 28.793 1.00 94.62 193 ALA A N 1
ATOM 1495 C CA . ALA A 1 193 ? -2.436 3.954 29.793 1.00 94.62 193 ALA A CA 1
ATOM 1496 C C . ALA A 1 193 ? -3.307 5.215 29.639 1.00 94.62 193 ALA A C 1
ATOM 1498 O O . ALA A 1 193 ? -3.808 5.761 30.627 1.00 94.62 193 ALA A O 1
ATOM 1499 N N . ARG A 1 194 ? -3.543 5.666 28.400 1.00 93.75 194 ARG A N 1
ATOM 1500 C CA . ARG A 1 194 ? -4.396 6.833 28.124 1.00 93.75 194 ARG A CA 1
ATOM 1501 C C . ARG A 1 194 ? -5.877 6.552 28.368 1.00 93.75 194 ARG A C 1
ATOM 1503 O O . ARG A 1 194 ? -6.575 7.433 28.869 1.00 93.75 194 ARG A O 1
ATOM 1510 N N . LEU A 1 195 ? -6.352 5.345 28.056 1.00 93.31 195 LEU A N 1
ATOM 1511 C CA . LEU A 1 195 ? -7.724 4.915 28.356 1.00 93.31 195 LEU A CA 1
ATOM 1512 C C . LEU A 1 195 ? -7.988 4.848 29.867 1.00 93.31 195 LEU A C 1
ATOM 1514 O O . LEU A 1 195 ? -9.100 5.150 30.294 1.00 93.31 195 LEU A O 1
ATOM 1518 N N . GLY A 1 196 ? -6.977 4.487 30.664 1.00 90.38 196 GLY A N 1
ATOM 1519 C CA . GLY A 1 196 ? -7.077 4.431 32.123 1.00 90.38 196 GLY A CA 1
ATOM 1520 C C . GLY A 1 196 ? -7.047 5.800 32.812 1.00 90.38 196 GLY A C 1
ATOM 1521 O O . GLY A 1 196 ? -7.750 5.990 33.801 1.00 90.38 196 GLY A O 1
ATOM 1522 N N . ASN A 1 197 ? -6.269 6.755 32.287 1.00 87.44 197 ASN A N 1
ATOM 1523 C CA . ASN A 1 197 ? -5.925 7.978 33.028 1.00 87.44 197 ASN A CA 1
ATOM 1524 C C . ASN A 1 197 ? -6.444 9.287 32.411 1.00 87.44 197 ASN A C 1
ATOM 1526 O O . ASN A 1 197 ? -6.712 10.238 33.140 1.00 87.44 197 ASN A O 1
ATOM 1530 N N . GLU A 1 198 ? -6.559 9.371 31.083 1.00 84.25 198 GLU A N 1
ATOM 1531 C CA . GLU A 1 198 ? -6.772 10.648 30.382 1.00 84.25 198 GLU A CA 1
ATOM 1532 C C . GLU A 1 198 ? -8.122 10.710 29.670 1.00 84.25 198 GLU A C 1
ATOM 1534 O O . GLU A 1 198 ? -8.864 11.684 29.780 1.00 84.25 198 GLU A O 1
ATOM 1539 N N . THR A 1 199 ? -8.420 9.685 28.871 1.00 80.81 199 THR A N 1
ATOM 1540 C CA . THR A 1 199 ? -9.558 9.667 27.951 1.00 80.81 199 THR A CA 1
ATOM 1541 C C . THR A 1 199 ? -10.286 8.334 28.089 1.00 80.81 199 THR A C 1
ATOM 1543 O O . THR A 1 199 ? -10.023 7.419 27.310 1.00 80.81 199 THR A O 1
ATOM 1546 N N . PRO A 1 200 ? -11.234 8.198 29.035 1.00 84.12 200 PRO A N 1
ATOM 1547 C CA . PRO A 1 200 ? -11.957 6.949 29.277 1.00 84.12 200 PRO A CA 1
ATOM 1548 C C . PRO A 1 200 ? -13.070 6.741 28.235 1.00 84.12 200 PRO A C 1
ATOM 1550 O O . PRO A 1 200 ? -14.233 6.508 28.560 1.00 84.12 200 PRO A O 1
ATOM 1553 N N . ARG A 1 201 ? -12.748 6.938 26.954 1.00 89.94 201 ARG A N 1
ATOM 1554 C CA . ARG A 1 201 ? -13.677 6.832 25.828 1.00 89.94 201 ARG A CA 1
ATOM 1555 C C . ARG A 1 201 ? -12.953 6.236 24.634 1.00 89.94 201 ARG A C 1
ATOM 1557 O O . ARG A 1 201 ? -12.033 6.851 24.091 1.00 89.94 201 ARG A O 1
ATOM 1564 N N . LEU A 1 202 ? -13.420 5.073 24.204 1.00 91.31 202 LEU A N 1
ATOM 1565 C CA . LEU A 1 202 ? -12.943 4.389 23.012 1.00 91.31 202 LEU A CA 1
ATOM 1566 C C . LEU A 1 202 ? -13.997 4.522 21.910 1.00 91.31 202 LEU A C 1
ATOM 1568 O O . LEU A 1 202 ? -15.146 4.130 22.093 1.00 91.31 202 LEU A O 1
ATOM 1572 N N . GLY A 1 203 ? -13.624 5.089 20.769 1.00 90.69 203 GLY A N 1
ATOM 1573 C CA . GLY A 1 203 ? -14.467 5.125 19.579 1.00 90.69 203 GLY A CA 1
ATOM 1574 C C . GLY A 1 203 ? -14.115 3.962 18.669 1.00 90.69 203 GLY A C 1
ATOM 1575 O O . GLY A 1 203 ? -13.054 3.971 18.052 1.00 90.69 203 GLY A O 1
ATOM 1576 N N . VAL A 1 204 ? -15.000 2.977 18.567 1.00 88.94 204 VAL A N 1
ATOM 1577 C CA . VAL A 1 204 ? -14.827 1.826 17.681 1.00 88.94 204 VAL A CA 1
ATOM 1578 C C . VAL A 1 204 ? -15.566 2.101 16.381 1.00 88.94 204 VAL A C 1
ATOM 1580 O O . VAL A 1 204 ? -16.791 1.997 16.314 1.00 88.94 204 VAL A O 1
ATOM 1583 N N . GLY A 1 205 ? -14.811 2.538 15.373 1.00 83.38 205 GLY A N 1
ATOM 1584 C CA . GLY A 1 205 ? -15.325 2.838 14.041 1.00 83.38 205 GLY A CA 1
ATOM 1585 C C . GLY A 1 205 ? -15.274 1.605 13.158 1.00 83.38 205 GLY A C 1
ATOM 1586 O O . GLY A 1 205 ? -14.186 1.108 12.870 1.00 83.38 205 GLY A O 1
ATOM 1587 N N . MET A 1 206 ? -16.430 1.136 12.696 1.00 79.81 206 MET A N 1
ATOM 1588 C CA . MET A 1 206 ? -16.501 0.043 11.729 1.00 79.81 206 MET A CA 1
ATOM 1589 C C . MET A 1 206 ? -17.349 0.443 10.536 1.00 79.81 206 MET A C 1
ATOM 1591 O O . MET A 1 206 ? -18.314 1.198 10.647 1.00 79.81 206 MET A O 1
ATOM 1595 N N . ARG A 1 207 ? -16.959 -0.043 9.363 1.00 75.50 207 ARG A N 1
ATOM 1596 C CA . ARG A 1 207 ? -17.718 0.187 8.144 1.00 75.50 207 ARG A CA 1
ATOM 1597 C C . ARG A 1 207 ? -18.880 -0.803 8.102 1.00 75.50 207 ARG A C 1
ATOM 1599 O O . ARG A 1 207 ? -18.661 -2.004 8.195 1.00 75.50 207 ARG A O 1
ATOM 1606 N N . ASN A 1 208 ? -20.102 -0.296 7.978 1.00 71.06 208 ASN A N 1
ATOM 1607 C CA . ASN A 1 208 ? -21.291 -1.126 7.823 1.00 71.06 208 ASN A CA 1
ATOM 1608 C C . ASN A 1 208 ? -21.430 -1.639 6.374 1.00 71.06 208 ASN A C 1
ATOM 1610 O O . ASN A 1 208 ? -20.713 -1.215 5.463 1.00 71.06 208 ASN A O 1
ATOM 1614 N N . SER A 1 209 ? -22.419 -2.503 6.138 1.00 64.50 209 SER A N 1
ATOM 1615 C CA . SER A 1 209 ? -22.736 -3.067 4.813 1.00 64.50 209 SER A CA 1
ATOM 1616 C C . SER A 1 209 ? -23.088 -2.023 3.741 1.00 64.50 209 SER A C 1
ATOM 1618 O O . SER A 1 209 ? -23.035 -2.317 2.550 1.00 64.50 209 SER A O 1
ATOM 1620 N N . LYS A 1 210 ? -23.416 -0.786 4.139 1.00 72.75 210 LYS A N 1
ATOM 1621 C CA . LYS A 1 210 ? -23.683 0.357 3.249 1.00 72.75 210 LYS A CA 1
ATOM 1622 C C . LYS A 1 210 ? -22.448 1.233 3.009 1.00 72.75 210 LYS A C 1
ATOM 1624 O O . LYS A 1 210 ? -22.579 2.340 2.495 1.00 72.75 210 LYS A O 1
ATOM 1629 N N . GLN A 1 211 ? -21.261 0.768 3.397 1.00 69.81 211 GLN A N 1
ATOM 1630 C CA . GLN A 1 211 ? -19.996 1.506 3.341 1.00 69.81 211 GLN A CA 1
ATOM 1631 C C . GLN A 1 211 ? -19.949 2.790 4.187 1.00 69.81 211 GLN A C 1
ATOM 1633 O O . GLN A 1 211 ? -19.028 3.595 4.039 1.00 69.81 211 GLN A O 1
ATOM 1638 N N . GLN A 1 212 ? -20.894 2.980 5.108 1.00 75.44 212 GLN A N 1
ATOM 1639 C CA . GLN A 1 212 ? -20.863 4.086 6.060 1.00 75.44 212 GLN A CA 1
ATOM 1640 C C . GLN A 1 212 ? -20.064 3.671 7.293 1.00 75.44 212 GLN A C 1
ATOM 1642 O O . GLN A 1 212 ? -20.166 2.537 7.755 1.00 75.44 212 GLN A O 1
ATOM 1647 N N . ILE A 1 213 ? -19.241 4.580 7.814 1.00 77.31 213 ILE A N 1
ATOM 1648 C CA . ILE A 1 213 ? -18.512 4.343 9.061 1.00 77.31 213 ILE A CA 1
ATOM 1649 C C . ILE A 1 213 ? -19.471 4.633 10.211 1.00 77.31 213 ILE A C 1
ATOM 1651 O O . ILE A 1 213 ? -19.860 5.780 10.424 1.00 77.31 213 ILE A O 1
ATOM 1655 N N . GLU A 1 214 ? -19.841 3.592 10.946 1.00 79.06 214 GLU A N 1
ATOM 1656 C CA . GLU A 1 214 ? -20.556 3.711 12.207 1.00 79.06 214 GLU A CA 1
ATOM 1657 C C . GLU A 1 214 ? -19.544 3.618 13.347 1.00 79.06 214 GLU A C 1
ATOM 1659 O O . GLU A 1 214 ? -18.873 2.600 13.533 1.00 79.06 214 GLU A O 1
ATOM 1664 N N . THR A 1 215 ? -19.414 4.704 14.108 1.00 84.75 215 THR A N 1
ATOM 1665 C CA . THR A 1 215 ? -18.557 4.734 15.295 1.00 84.75 215 THR A CA 1
ATOM 1666 C C . THR A 1 215 ? -19.402 4.512 16.541 1.00 84.75 215 THR A C 1
ATOM 1668 O O . THR A 1 215 ? -20.211 5.363 16.920 1.00 84.75 215 THR A O 1
ATOM 1671 N N . LYS A 1 216 ? -19.195 3.369 17.199 1.00 86.25 216 LYS A N 1
ATOM 1672 C CA . LYS A 1 216 ? -19.763 3.053 18.514 1.00 86.25 216 LYS A CA 1
ATOM 1673 C C . LYS A 1 216 ? -18.814 3.577 19.596 1.00 86.25 216 LYS A C 1
ATOM 1675 O O . LYS A 1 216 ? -17.620 3.292 19.557 1.00 86.25 216 LYS A O 1
ATOM 1680 N N . THR A 1 217 ? -19.319 4.351 20.560 1.00 89.12 217 THR A N 1
ATOM 1681 C CA . THR A 1 217 ? -18.491 4.788 21.701 1.00 89.12 217 THR A CA 1
ATOM 1682 C C . THR A 1 217 ? -18.625 3.806 22.854 1.00 89.12 217 THR A C 1
ATOM 1684 O O . THR A 1 217 ? -19.726 3.588 23.361 1.00 89.12 217 THR A O 1
ATOM 1687 N N . VAL A 1 218 ? -17.499 3.265 23.306 1.00 90.75 218 VAL A N 1
ATOM 1688 C CA . VAL A 1 218 ? -17.396 2.428 24.500 1.00 90.75 218 VAL A CA 1
ATOM 1689 C C . VAL A 1 218 ? -16.850 3.275 25.646 1.00 90.75 218 VAL A C 1
ATOM 1691 O O . VAL A 1 218 ? -15.853 3.989 25.501 1.00 90.75 218 VAL A O 1
ATOM 1694 N N . ARG A 1 219 ? -17.546 3.222 26.781 1.00 91.44 219 ARG A N 1
ATOM 1695 C CA . ARG A 1 219 ? -17.187 3.892 28.034 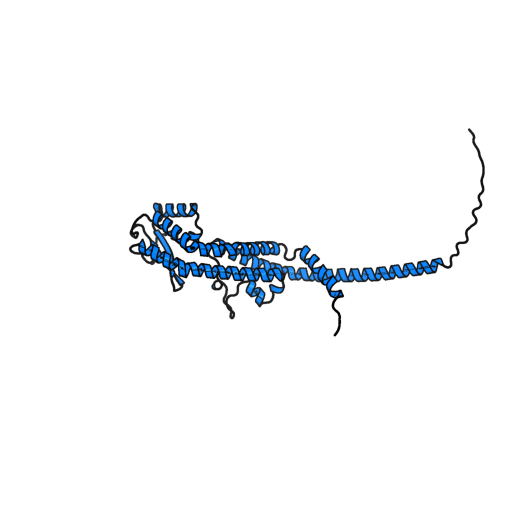1.00 91.44 219 ARG A CA 1
ATOM 1696 C C . ARG A 1 219 ? -17.125 2.856 29.157 1.00 91.44 219 ARG A C 1
ATOM 1698 O O . ARG A 1 219 ? -17.795 1.831 29.016 1.00 91.44 219 ARG A O 1
ATOM 1705 N N . PRO A 1 220 ? -16.395 3.108 30.257 1.00 91.81 220 PRO A N 1
ATOM 1706 C CA . PRO A 1 220 ? -16.302 2.168 31.371 1.00 91.81 220 PRO A CA 1
ATOM 1707 C C . PRO A 1 220 ? -17.671 1.724 31.898 1.00 91.81 220 PRO A C 1
ATOM 1709 O O . PRO A 1 220 ? -17.884 0.540 32.125 1.00 91.81 220 PRO A O 1
ATOM 1712 N N . GLU A 1 221 ? -18.634 2.643 32.004 1.00 90.75 221 GLU A N 1
ATOM 1713 C CA . GLU A 1 221 ? -19.991 2.344 32.477 1.00 90.75 221 GLU A CA 1
ATOM 1714 C C . GLU A 1 221 ? -20.808 1.439 31.535 1.00 90.75 221 GLU A C 1
ATOM 1716 O O . GLU A 1 221 ? -21.799 0.840 31.956 1.00 90.75 221 GLU A O 1
ATOM 1721 N N . ASN A 1 222 ? -20.399 1.327 30.267 1.00 91.06 222 ASN A N 1
ATOM 1722 C CA . ASN A 1 222 ? -21.093 0.526 29.259 1.00 91.06 222 ASN A CA 1
ATOM 1723 C C . ASN A 1 222 ? -20.591 -0.924 29.215 1.00 91.06 222 ASN A C 1
ATOM 1725 O O . ASN A 1 222 ? -21.229 -1.750 28.560 1.00 91.06 222 ASN A O 1
ATOM 1729 N N . LEU A 1 223 ? -19.469 -1.236 29.868 1.00 92.50 223 LEU A N 1
ATOM 1730 C CA . LEU A 1 223 ? -18.896 -2.580 29.880 1.00 92.50 223 LEU A CA 1
ATOM 1731 C C . LEU A 1 223 ? -19.737 -3.531 30.744 1.00 92.50 223 LEU A C 1
ATOM 1733 O O . LEU A 1 223 ? -20.319 -3.153 31.767 1.00 92.50 223 LEU A O 1
ATOM 1737 N N . VAL A 1 224 ? -19.837 -4.783 30.302 1.00 93.94 224 VAL A N 1
ATOM 1738 C CA . VAL A 1 224 ? -20.435 -5.874 31.082 1.00 93.94 224 VAL A CA 1
ATOM 1739 C C . VAL A 1 224 ? -19.549 -6.207 32.278 1.00 93.94 224 VAL A C 1
ATOM 1741 O O . VAL A 1 224 ? -20.056 -6.281 33.398 1.00 93.94 224 VAL A O 1
ATOM 1744 N N . GLU A 1 225 ? -18.247 -6.326 32.034 1.00 93.00 225 GLU A N 1
ATOM 1745 C CA . GLU A 1 225 ? -17.209 -6.648 33.008 1.00 93.00 225 GLU A CA 1
ATOM 1746 C C . GLU A 1 225 ? -15.857 -6.042 32.593 1.00 93.00 225 GLU A C 1
ATOM 1748 O O . GLU A 1 225 ? -15.685 -5.619 31.448 1.00 93.00 225 GLU A O 1
ATOM 1753 N N . GLY A 1 226 ? -14.913 -5.995 33.538 1.00 94.25 226 GLY A N 1
ATOM 1754 C CA . GLY A 1 226 ? -13.551 -5.512 33.308 1.00 94.25 226 GLY A CA 1
ATOM 1755 C C . GLY A 1 226 ? -13.412 -3.992 33.194 1.00 94.25 226 GLY A C 1
ATOM 1756 O O . GLY A 1 226 ? -14.329 -3.211 33.469 1.00 94.25 226 GLY A O 1
ATOM 1757 N N . THR A 1 227 ? -12.213 -3.569 32.813 1.00 96.06 227 THR A N 1
ATOM 1758 C CA . THR A 1 227 ? -11.836 -2.170 32.601 1.00 96.06 227 THR A CA 1
ATOM 1759 C C . THR A 1 227 ? -11.702 -1.847 31.111 1.00 96.06 227 THR A C 1
ATOM 1761 O O . THR A 1 227 ? -11.521 -2.722 30.267 1.00 96.06 227 THR A O 1
ATOM 1764 N N . LEU A 1 228 ? -11.778 -0.560 30.753 1.00 94.94 228 LEU A N 1
ATOM 1765 C CA . LEU A 1 228 ? -11.626 -0.131 29.357 1.00 94.94 228 LEU A CA 1
ATOM 1766 C C . LEU A 1 228 ? -10.244 -0.471 28.749 1.00 94.94 228 LEU A C 1
ATOM 1768 O O . LEU A 1 228 ? -10.209 -0.841 27.575 1.00 94.94 228 LEU A O 1
ATOM 1772 N N . PRO A 1 229 ? -9.124 -0.384 29.499 1.00 97.12 229 PRO A N 1
ATOM 1773 C CA . PRO A 1 229 ? -7.832 -0.918 29.071 1.00 97.12 229 PRO A CA 1
ATOM 1774 C C . PRO A 1 229 ? -7.848 -2.419 28.747 1.00 97.12 229 PRO A C 1
ATOM 1776 O O . PRO A 1 229 ? -7.432 -2.785 27.652 1.00 97.12 229 PRO A O 1
ATOM 1779 N N . GLU A 1 230 ? -8.378 -3.263 29.640 1.00 97.25 230 GLU A N 1
ATOM 1780 C CA . GLU A 1 230 ? -8.467 -4.721 29.426 1.00 97.25 230 GLU A CA 1
ATOM 1781 C C . GLU A 1 230 ? -9.315 -5.041 28.188 1.00 97.25 230 GLU A C 1
ATOM 1783 O O . GLU A 1 230 ? -8.893 -5.790 27.310 1.00 97.25 230 GLU A O 1
ATOM 1788 N N . PHE A 1 231 ? -10.468 -4.378 28.049 1.00 96.50 231 PHE A N 1
ATOM 1789 C CA . PHE A 1 231 ? -11.315 -4.507 26.865 1.00 96.50 231 PHE A CA 1
ATOM 1790 C C . PHE A 1 231 ? -10.571 -4.149 25.569 1.00 96.50 231 PHE A C 1
ATOM 1792 O O . PHE A 1 231 ? -10.738 -4.820 24.551 1.00 96.50 231 PHE A O 1
ATOM 1799 N N . TYR A 1 232 ? -9.754 -3.091 25.581 1.00 96.81 232 TYR A N 1
ATOM 1800 C CA . TYR A 1 232 ? -8.965 -2.697 24.414 1.00 96.81 232 TYR A CA 1
ATOM 1801 C C . TYR A 1 232 ? -7.904 -3.746 24.057 1.00 96.81 232 TYR A C 1
ATOM 1803 O O . TYR A 1 232 ? -7.735 -4.052 22.877 1.00 96.81 232 TYR A O 1
ATOM 1811 N N . GLU A 1 233 ? -7.211 -4.311 25.047 1.00 97.62 233 GLU A N 1
ATOM 1812 C CA . GLU A 1 233 ? -6.220 -5.370 24.828 1.00 97.62 233 GLU A CA 1
ATOM 1813 C C . GLU A 1 233 ? -6.859 -6.620 24.222 1.00 97.62 233 GLU A C 1
ATOM 1815 O O . GLU A 1 233 ? -6.367 -7.128 23.210 1.00 97.62 233 GLU A O 1
ATOM 1820 N N . GLU A 1 234 ? -7.996 -7.062 24.769 1.00 97.38 234 GLU A N 1
ATOM 1821 C CA . GLU A 1 234 ? -8.755 -8.183 24.212 1.00 97.38 234 GLU A CA 1
ATOM 1822 C C . GLU A 1 234 ? -9.231 -7.886 22.785 1.00 97.38 234 GLU A C 1
ATOM 1824 O O . GLU A 1 234 ? -9.088 -8.725 21.897 1.00 97.38 234 GLU A O 1
ATOM 1829 N N . LEU A 1 235 ? -9.742 -6.677 22.531 1.00 96.50 235 LEU A N 1
ATOM 1830 C CA . LEU A 1 235 ? -10.206 -6.270 21.205 1.00 96.50 235 LEU A CA 1
ATOM 1831 C C . LEU A 1 235 ? -9.066 -6.274 20.173 1.00 96.50 235 LEU A C 1
ATOM 1833 O O . LEU A 1 235 ? -9.258 -6.704 19.031 1.00 96.50 235 LEU A O 1
ATOM 1837 N N . VAL A 1 236 ? -7.871 -5.811 20.553 1.00 97.25 236 VAL A N 1
ATOM 1838 C CA . VAL A 1 236 ? -6.679 -5.864 19.694 1.00 97.25 236 VAL A CA 1
ATOM 1839 C C . VAL A 1 236 ? -6.241 -7.310 19.460 1.00 97.25 236 VAL A C 1
ATOM 1841 O O . VAL A 1 236 ? -5.918 -7.659 18.322 1.00 97.25 236 VAL A O 1
ATOM 1844 N N . ALA A 1 237 ? -6.242 -8.152 20.496 1.00 97.38 237 ALA A N 1
ATOM 1845 C CA . ALA A 1 237 ? -5.881 -9.563 20.385 1.00 97.38 237 ALA A CA 1
ATOM 1846 C C . ALA A 1 237 ? -6.827 -10.314 19.436 1.00 97.38 237 ALA A C 1
ATOM 1848 O O . ALA A 1 237 ? -6.360 -10.982 18.511 1.00 97.38 237 ALA A O 1
ATOM 1849 N N . GLU A 1 238 ? -8.137 -10.121 19.595 1.00 96.44 238 GLU A N 1
ATOM 1850 C CA . GLU A 1 238 ? -9.163 -10.704 18.727 1.00 96.44 238 GLU A CA 1
ATOM 1851 C C . GLU A 1 238 ? -8.994 -10.223 17.280 1.00 96.44 238 GLU A C 1
ATOM 1853 O O . GLU A 1 238 ? -8.983 -11.011 16.335 1.00 96.44 238 GLU A O 1
ATOM 1858 N N . THR A 1 239 ? -8.755 -8.921 17.096 1.00 96.38 239 THR A N 1
ATOM 1859 C CA . THR A 1 239 ? -8.516 -8.337 15.770 1.00 96.38 239 THR A CA 1
ATOM 1860 C C . THR A 1 239 ? -7.299 -8.953 15.088 1.00 96.38 239 THR A C 1
ATOM 1862 O O . THR A 1 239 ? -7.364 -9.305 13.909 1.00 96.38 239 THR A O 1
ATOM 1865 N N . LYS A 1 240 ? -6.192 -9.121 15.820 1.00 96.56 240 LYS A N 1
ATOM 1866 C CA . LYS A 1 240 ? -4.984 -9.778 15.310 1.00 96.56 240 LYS A CA 1
ATOM 1867 C C . LYS A 1 240 ? -5.234 -11.237 14.964 1.00 96.56 240 LYS A C 1
ATOM 1869 O O . LYS A 1 240 ? -4.782 -11.665 13.908 1.00 96.56 240 LYS A O 1
ATOM 1874 N N . ALA A 1 241 ? -5.952 -11.980 15.803 1.00 95.94 241 ALA A N 1
ATOM 1875 C CA . ALA A 1 241 ? -6.263 -13.382 15.548 1.00 95.94 241 ALA A CA 1
ATOM 1876 C C . ALA A 1 241 ? -7.090 -13.551 14.265 1.00 95.94 241 ALA A C 1
ATOM 1878 O O . ALA A 1 241 ? -6.744 -14.356 13.402 1.00 95.94 241 ALA A O 1
ATOM 1879 N N . LEU A 1 242 ? -8.137 -12.741 14.106 1.00 94.38 242 LEU A N 1
ATOM 1880 C CA . LEU A 1 242 ? -9.055 -12.821 12.972 1.00 94.38 242 LEU A CA 1
ATOM 1881 C C . LEU A 1 242 ? -8.468 -12.259 11.668 1.00 94.38 242 LEU A C 1
ATOM 1883 O O . LEU A 1 242 ? -8.746 -12.790 10.596 1.00 94.38 242 LEU A O 1
ATOM 1887 N N . GLY A 1 243 ? -7.666 -11.192 11.733 1.00 95.12 243 GLY A N 1
ATOM 1888 C CA . GLY A 1 243 ? -7.100 -10.534 10.548 1.00 95.12 243 GLY A CA 1
ATOM 1889 C C . GLY A 1 243 ? -5.670 -10.951 10.189 1.00 95.12 243 GLY A C 1
ATOM 1890 O O . GLY A 1 243 ? -5.110 -10.408 9.233 1.00 95.12 243 GLY A O 1
ATOM 1891 N N . ALA A 1 244 ? -5.064 -11.898 10.915 1.00 95.25 244 ALA A N 1
ATOM 1892 C CA . ALA A 1 244 ? -3.686 -12.342 10.685 1.00 95.25 244 ALA A CA 1
ATOM 1893 C C . ALA A 1 244 ? -3.446 -12.819 9.248 1.00 95.25 244 ALA A C 1
ATOM 1895 O O . ALA A 1 244 ? -2.432 -12.465 8.646 1.00 95.25 244 ALA A O 1
ATOM 1896 N N . ASP A 1 245 ? -4.365 -13.609 8.691 1.00 95.25 245 ASP A N 1
ATOM 1897 C CA . ASP A 1 245 ? -4.204 -14.169 7.348 1.00 95.25 245 ASP A CA 1
ATOM 1898 C C . ASP A 1 245 ? -4.324 -13.095 6.263 1.00 95.25 245 ASP A C 1
ATOM 1900 O O . ASP A 1 245 ? -3.508 -13.073 5.341 1.00 95.25 245 ASP A O 1
ATOM 1904 N N . ALA A 1 246 ? -5.259 -12.150 6.413 1.00 95.06 246 ALA A N 1
ATOM 1905 C CA . ALA A 1 246 ? -5.391 -11.011 5.507 1.00 95.06 246 ALA A CA 1
ATOM 1906 C C . ALA A 1 246 ? -4.136 -10.124 5.537 1.00 95.06 246 ALA A C 1
ATOM 1908 O O . ALA A 1 246 ? -3.605 -9.754 4.490 1.00 95.06 246 ALA A O 1
ATOM 1909 N N . LEU A 1 247 ? -3.609 -9.830 6.732 1.00 96.00 247 LEU A N 1
ATOM 1910 C CA . LEU A 1 247 ? -2.365 -9.074 6.875 1.00 96.00 247 LEU A CA 1
ATOM 1911 C C . LEU A 1 247 ? -1.167 -9.835 6.290 1.00 96.00 247 LEU A C 1
ATOM 1913 O O . LEU A 1 247 ? -0.288 -9.226 5.682 1.00 96.00 247 LEU A O 1
ATOM 1917 N N . ARG A 1 248 ? -1.116 -11.162 6.459 1.00 95.69 248 ARG A N 1
ATOM 1918 C CA . ARG A 1 248 ? -0.054 -12.004 5.896 1.00 95.69 248 ARG A CA 1
ATOM 1919 C C . ARG A 1 248 ? -0.100 -12.013 4.371 1.00 95.69 248 ARG A C 1
ATOM 1921 O O . ARG A 1 248 ? 0.956 -11.905 3.757 1.00 95.69 248 ARG A O 1
ATOM 1928 N N . ASP A 1 249 ? -1.283 -12.133 3.768 1.00 95.12 249 ASP A N 1
ATOM 1929 C CA . ASP A 1 249 ? -1.448 -12.029 2.312 1.00 95.12 249 ASP A CA 1
ATOM 1930 C C . ASP A 1 249 ? -1.002 -10.652 1.811 1.00 95.12 249 ASP A C 1
ATOM 1932 O O . ASP A 1 249 ? -0.208 -10.581 0.879 1.00 95.12 249 ASP A O 1
ATOM 1936 N N . LEU A 1 250 ? -1.404 -9.570 2.488 1.00 96.00 250 LEU A N 1
ATOM 1937 C CA . LEU A 1 250 ? -0.980 -8.217 2.127 1.00 96.00 250 LEU A CA 1
ATOM 1938 C C . LEU A 1 250 ? 0.548 -8.053 2.174 1.00 96.00 250 LEU A C 1
ATOM 1940 O O . LEU A 1 250 ? 1.133 -7.492 1.250 1.00 96.00 250 LEU A O 1
ATOM 1944 N N . LYS A 1 251 ? 1.200 -8.582 3.217 1.00 95.50 251 LYS A N 1
ATOM 1945 C CA . LYS A 1 251 ? 2.662 -8.528 3.372 1.00 95.50 251 LYS A CA 1
ATOM 1946 C C . LYS A 1 251 ? 3.423 -9.271 2.276 1.00 95.50 251 LYS A C 1
ATOM 1948 O O . LYS A 1 251 ? 4.512 -8.837 1.927 1.00 95.50 251 LYS A O 1
ATOM 1953 N N . ARG A 1 252 ? 2.867 -10.346 1.705 1.00 95.75 252 ARG A N 1
ATOM 1954 C CA . ARG A 1 252 ? 3.512 -11.065 0.586 1.00 95.75 252 ARG A CA 1
ATOM 1955 C C . ARG A 1 252 ? 3.707 -10.176 -0.639 1.00 95.75 252 ARG A C 1
ATOM 1957 O O . ARG A 1 252 ? 4.680 -10.351 -1.354 1.00 95.75 252 ARG A O 1
ATOM 1964 N N . HIS A 1 253 ? 2.802 -9.225 -0.850 1.00 97.00 253 HIS A N 1
ATOM 1965 C CA . HIS A 1 253 ? 2.873 -8.275 -1.961 1.00 97.00 253 HIS A CA 1
ATOM 1966 C C . HIS A 1 253 ? 3.679 -7.014 -1.617 1.00 97.00 253 HIS A C 1
ATOM 1968 O O . HIS A 1 253 ? 4.000 -6.234 -2.507 1.00 97.00 253 HIS A O 1
ATOM 1974 N N . GLU A 1 254 ? 4.004 -6.780 -0.338 1.00 96.12 254 GLU A N 1
ATOM 1975 C CA . GLU A 1 254 ? 4.791 -5.611 0.081 1.00 96.12 254 GLU A CA 1
ATOM 1976 C C . GLU A 1 254 ? 6.217 -5.672 -0.481 1.00 96.12 254 GLU A C 1
ATOM 1978 O O . GLU A 1 254 ? 6.738 -4.647 -0.917 1.00 96.12 254 GLU A O 1
ATOM 1983 N N . GLU A 1 255 ? 6.827 -6.861 -0.514 1.00 95.31 255 GLU A N 1
ATOM 1984 C CA . GLU A 1 255 ? 8.183 -7.067 -1.042 1.00 95.31 255 GLU A CA 1
ATOM 1985 C C . GLU A 1 255 ? 8.265 -6.750 -2.542 1.00 95.31 255 GLU A C 1
ATOM 1987 O O . GLU A 1 255 ? 9.177 -6.044 -2.972 1.00 95.31 255 GLU A O 1
ATOM 1992 N N . ASP A 1 256 ? 7.269 -7.177 -3.322 1.00 97.50 256 ASP A N 1
ATOM 1993 C CA . ASP A 1 256 ? 7.174 -6.872 -4.753 1.00 97.50 256 ASP A CA 1
ATOM 1994 C C . ASP A 1 256 ? 7.018 -5.361 -5.000 1.00 97.50 256 ASP A C 1
ATOM 1996 O O . ASP A 1 256 ? 7.668 -4.780 -5.874 1.00 97.50 256 ASP A O 1
ATOM 2000 N N . VAL A 1 257 ? 6.187 -4.688 -4.197 1.00 98.12 257 VAL A N 1
ATOM 2001 C CA . VAL A 1 257 ? 6.000 -3.233 -4.288 1.00 98.12 257 VAL A CA 1
ATOM 2002 C C . VAL A 1 257 ? 7.252 -2.471 -3.844 1.00 98.12 257 VAL A C 1
ATOM 2004 O O . VAL A 1 257 ? 7.581 -1.451 -4.454 1.00 98.12 257 VAL A O 1
ATOM 2007 N N . GLU A 1 258 ? 7.980 -2.947 -2.829 1.00 97.81 258 GLU A N 1
ATOM 2008 C CA . GLU A 1 258 ? 9.277 -2.371 -2.451 1.00 97.81 258 GLU A CA 1
ATOM 2009 C C . GLU A 1 258 ? 10.290 -2.533 -3.585 1.00 97.81 258 GLU A C 1
ATOM 2011 O O . GLU A 1 258 ? 10.922 -1.551 -3.971 1.00 97.81 258 GLU A O 1
ATOM 2016 N N . TRP A 1 259 ? 10.389 -3.721 -4.185 1.00 97.62 259 TRP A N 1
ATOM 2017 C CA . TRP A 1 259 ? 11.267 -3.947 -5.330 1.00 97.62 259 TRP A CA 1
ATOM 2018 C C . TRP A 1 259 ? 10.944 -2.992 -6.488 1.00 97.62 259 TRP A C 1
ATOM 2020 O O . TRP A 1 259 ? 11.850 -2.389 -7.078 1.00 97.62 259 TRP A O 1
ATOM 2030 N N . ALA A 1 260 ? 9.657 -2.792 -6.792 1.00 97.75 260 ALA A N 1
ATOM 2031 C CA . ALA A 1 260 ? 9.214 -1.846 -7.812 1.00 97.75 260 ALA A CA 1
ATOM 2032 C C . ALA A 1 260 ? 9.607 -0.403 -7.451 1.00 97.75 260 ALA A C 1
ATOM 2034 O O . ALA A 1 260 ? 10.155 0.323 -8.286 1.00 97.75 260 ALA A O 1
ATOM 2035 N N . PHE A 1 261 ? 9.387 0.004 -6.198 1.00 97.88 261 PHE A N 1
ATOM 2036 C CA . PHE A 1 261 ? 9.769 1.320 -5.690 1.00 97.88 261 PHE A CA 1
ATOM 2037 C C . PHE A 1 261 ? 11.284 1.560 -5.786 1.00 97.88 261 PHE A C 1
ATOM 2039 O O . PHE A 1 261 ? 11.708 2.604 -6.292 1.00 97.88 261 PHE A O 1
ATOM 2046 N N . GLU A 1 262 ? 12.111 0.615 -5.343 1.00 96.62 262 GLU A N 1
ATOM 2047 C CA . GLU A 1 262 ? 13.573 0.711 -5.401 1.00 96.62 262 GLU A CA 1
ATOM 2048 C C . GLU A 1 262 ? 14.073 0.771 -6.847 1.00 96.62 262 GLU A C 1
ATOM 2050 O O . GLU A 1 262 ? 14.886 1.635 -7.199 1.00 96.62 262 GLU A O 1
ATOM 2055 N N . THR A 1 263 ? 13.524 -0.086 -7.711 1.00 94.94 263 THR A N 1
ATOM 2056 C CA . THR A 1 263 ? 13.859 -0.131 -9.138 1.00 94.94 263 THR A CA 1
ATOM 2057 C C . THR A 1 263 ? 13.544 1.200 -9.811 1.00 94.94 263 THR A C 1
ATOM 2059 O O . THR A 1 263 ? 14.405 1.788 -10.470 1.00 94.94 263 THR A O 1
ATOM 2062 N N . VAL A 1 264 ? 12.339 1.736 -9.607 1.00 95.81 264 VAL A N 1
ATOM 2063 C CA . VAL A 1 264 ? 11.952 3.036 -10.165 1.00 95.81 264 VAL A CA 1
ATOM 2064 C C . VAL A 1 264 ? 12.797 4.165 -9.564 1.00 95.81 264 VAL A C 1
ATOM 2066 O O . VAL A 1 264 ? 13.238 5.050 -10.298 1.00 95.81 264 VAL A O 1
ATOM 2069 N N . THR A 1 265 ? 13.119 4.119 -8.268 1.00 95.00 265 THR A N 1
ATOM 2070 C CA . THR A 1 265 ? 13.997 5.104 -7.608 1.00 95.00 265 THR A CA 1
ATOM 2071 C C . THR A 1 265 ? 15.377 5.166 -8.263 1.00 95.00 265 THR A C 1
ATOM 2073 O O . THR A 1 265 ? 15.896 6.260 -8.519 1.00 95.00 265 THR A O 1
ATOM 2076 N N . ALA A 1 266 ? 15.968 4.011 -8.580 1.00 91.75 266 ALA A N 1
ATOM 2077 C CA . ALA A 1 266 ? 17.232 3.945 -9.307 1.00 91.75 266 ALA A CA 1
ATOM 2078 C C . ALA A 1 266 ? 17.103 4.567 -10.711 1.00 91.75 266 ALA A C 1
ATOM 2080 O O . ALA A 1 266 ? 17.950 5.367 -11.119 1.00 91.75 266 ALA A O 1
ATOM 2081 N N . ARG A 1 267 ? 15.998 4.286 -11.412 1.00 90.00 267 ARG A N 1
ATOM 2082 C CA . ARG A 1 267 ? 15.724 4.789 -12.770 1.00 90.00 267 ARG A CA 1
ATOM 2083 C C . ARG A 1 267 ? 15.406 6.283 -12.841 1.00 90.00 267 ARG A C 1
ATOM 2085 O O . ARG A 1 267 ? 15.700 6.922 -13.847 1.00 90.00 267 ARG A O 1
ATOM 2092 N N . VAL A 1 268 ? 14.870 6.890 -11.780 1.00 90.38 268 VAL A N 1
ATOM 2093 C CA . VAL A 1 268 ? 14.705 8.357 -11.710 1.00 90.38 268 VAL A CA 1
ATOM 2094 C C . VAL A 1 268 ? 16.065 9.063 -11.795 1.00 90.38 268 VAL A C 1
ATOM 2096 O O . VAL A 1 268 ? 16.188 10.112 -12.445 1.00 90.38 268 VAL A O 1
ATOM 2099 N N . ARG A 1 269 ? 17.090 8.491 -11.143 1.00 85.88 269 ARG A N 1
ATOM 2100 C CA . ARG A 1 269 ? 18.464 9.013 -11.161 1.00 85.88 269 ARG A CA 1
ATOM 2101 C C . ARG A 1 269 ? 19.112 8.769 -12.521 1.00 85.88 269 ARG A C 1
ATOM 2103 O O . ARG A 1 269 ? 19.615 9.724 -13.117 1.00 85.88 269 ARG A O 1
ATOM 2110 N N . ASP A 1 270 ? 19.021 7.535 -13.015 1.00 85.62 270 ASP A N 1
ATOM 2111 C CA . ASP A 1 270 ? 19.569 7.118 -14.306 1.00 85.62 270 ASP A CA 1
ATOM 2112 C C . ASP A 1 270 ? 18.538 6.329 -15.148 1.00 85.62 270 ASP A C 1
ATOM 2114 O O . ASP A 1 270 ? 18.391 5.116 -14.976 1.00 85.62 270 ASP A O 1
ATOM 2118 N N . PRO A 1 271 ? 17.800 6.999 -16.061 1.00 81.31 271 PRO A N 1
ATOM 2119 C CA . PRO A 1 271 ? 16.740 6.365 -16.854 1.00 81.31 271 PRO A CA 1
ATOM 2120 C C . PRO A 1 271 ? 17.233 5.245 -17.782 1.00 81.31 271 PRO A C 1
ATOM 2122 O O . PRO A 1 271 ? 16.487 4.303 -18.058 1.00 81.31 271 PRO A O 1
ATOM 2125 N N . HIS A 1 272 ? 18.486 5.341 -18.237 1.00 73.06 272 HIS A N 1
ATOM 2126 C CA . HIS A 1 272 ? 19.143 4.370 -19.109 1.00 73.06 272 HIS A CA 1
ATOM 2127 C C . HIS A 1 272 ? 20.560 4.106 -18.599 1.00 73.06 272 HIS A C 1
ATOM 2129 O O . HIS A 1 272 ? 21.490 4.812 -19.007 1.00 73.06 272 HIS A O 1
ATOM 2135 N N . PRO A 1 273 ? 20.743 3.077 -17.753 1.00 74.19 273 PRO A N 1
ATOM 2136 C CA . PRO A 1 273 ? 22.065 2.628 -17.365 1.00 74.19 273 PRO A CA 1
ATOM 2137 C C . PRO A 1 273 ? 22.895 2.373 -18.619 1.00 74.19 273 PRO A C 1
ATOM 2139 O O . PRO A 1 273 ? 22.474 1.642 -19.518 1.00 74.19 273 PRO A O 1
ATOM 2142 N N . PHE A 1 274 ? 24.091 2.955 -18.675 1.00 63.31 274 PHE A N 1
ATOM 2143 C CA . PHE A 1 274 ? 24.992 2.851 -19.828 1.00 63.31 274 PHE A CA 1
ATOM 2144 C C . PHE A 1 274 ? 25.190 1.401 -20.309 1.00 63.31 274 PHE A C 1
ATOM 2146 O O . PHE A 1 274 ? 25.259 1.147 -21.510 1.00 63.31 274 PHE A O 1
ATOM 2153 N N . ALA A 1 275 ? 25.217 0.438 -19.383 1.00 62.31 275 ALA A N 1
ATOM 2154 C CA . ALA A 1 275 ? 25.321 -0.983 -19.699 1.00 62.31 275 ALA A CA 1
ATOM 2155 C C . ALA A 1 275 ? 24.156 -1.500 -20.563 1.00 62.31 275 ALA A C 1
ATOM 2157 O O . ALA A 1 275 ? 24.394 -2.285 -21.473 1.00 62.31 275 ALA A O 1
ATOM 2158 N N . GLU A 1 276 ? 22.921 -1.043 -20.344 1.00 66.12 276 GLU A N 1
ATOM 2159 C CA . GLU A 1 276 ? 21.765 -1.439 -21.162 1.00 66.12 276 GLU A CA 1
ATOM 2160 C C . GLU A 1 276 ? 21.814 -0.807 -22.553 1.00 66.12 276 GLU A C 1
ATOM 2162 O O . GLU A 1 276 ? 21.517 -1.476 -23.543 1.00 66.12 276 GLU A O 1
ATOM 2167 N N . THR A 1 277 ? 22.267 0.447 -22.649 1.00 62.25 277 THR A N 1
ATOM 2168 C CA . THR A 1 277 ? 22.513 1.101 -23.940 1.00 62.25 277 THR A CA 1
ATOM 2169 C C . THR A 1 277 ? 23.574 0.342 -24.741 1.00 62.25 277 THR A C 1
ATOM 2171 O O . THR A 1 277 ? 23.365 0.061 -25.918 1.00 62.25 277 THR A O 1
ATOM 2174 N N . VAL A 1 278 ? 24.692 -0.049 -24.119 1.00 58.41 278 VAL A N 1
ATOM 2175 C CA . VAL A 1 278 ? 25.791 -0.761 -24.796 1.00 58.41 278 VAL A CA 1
ATOM 2176 C C . VAL A 1 278 ? 25.422 -2.206 -25.138 1.00 58.41 278 VAL A C 1
ATOM 2178 O O . VAL A 1 278 ? 25.642 -2.649 -26.266 1.00 58.41 278 VAL A O 1
ATOM 2181 N N . LEU A 1 279 ? 24.825 -2.947 -24.204 1.00 62.19 279 LEU A N 1
ATOM 2182 C CA . LEU A 1 279 ? 24.432 -4.339 -24.431 1.00 62.19 279 LEU A CA 1
ATOM 2183 C C . LEU A 1 279 ? 23.261 -4.452 -25.411 1.00 62.19 279 LEU A C 1
ATOM 2185 O O . LEU A 1 279 ? 23.233 -5.392 -26.195 1.00 62.19 279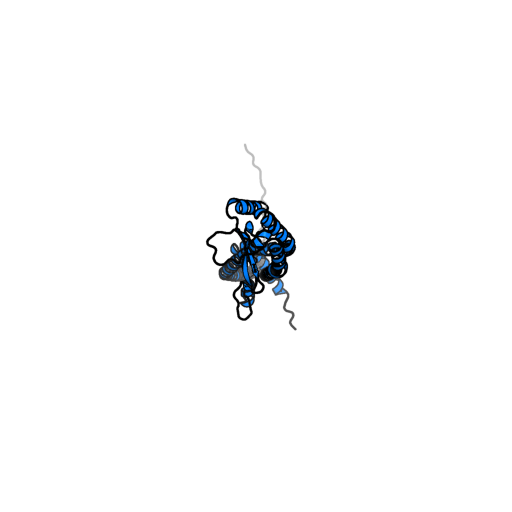 LEU A O 1
ATOM 2189 N N . GLY A 1 280 ? 22.349 -3.477 -25.458 1.00 60.19 280 GLY A N 1
ATOM 2190 C CA . GLY A 1 280 ? 21.277 -3.422 -26.457 1.00 60.19 280 GLY A CA 1
ATOM 2191 C C . GLY A 1 280 ? 21.755 -3.132 -27.889 1.00 60.19 280 GLY A C 1
ATOM 2192 O O . GLY A 1 280 ? 21.007 -3.352 -28.844 1.00 60.19 280 GLY A O 1
ATOM 2193 N N . ILE A 1 281 ? 22.991 -2.651 -28.072 1.00 60.31 281 ILE A N 1
ATOM 2194 C CA . ILE A 1 281 ? 23.594 -2.405 -29.394 1.00 60.31 281 ILE A CA 1
ATOM 2195 C C . ILE A 1 281 ? 24.132 -3.705 -30.014 1.00 60.31 281 ILE A C 1
ATOM 2197 O O . ILE A 1 281 ? 24.043 -3.889 -31.230 1.00 60.31 281 ILE A O 1
ATOM 2201 N N . LEU A 1 282 ? 24.638 -4.636 -29.200 1.00 56.59 282 LEU A N 1
ATOM 2202 C CA . LEU A 1 282 ? 25.320 -5.840 -29.684 1.00 56.59 282 LEU A CA 1
ATOM 2203 C C . LEU A 1 282 ? 24.398 -6.811 -30.459 1.00 56.59 282 LEU A C 1
ATOM 2205 O O . LEU A 1 282 ? 24.749 -7.161 -31.585 1.00 56.59 282 LEU A O 1
ATOM 2209 N N . PRO A 1 283 ? 23.200 -7.203 -29.978 1.00 57.84 283 PRO A N 1
ATOM 2210 C CA . PRO A 1 283 ? 22.341 -8.151 -30.694 1.00 57.84 283 PRO A CA 1
ATOM 2211 C C . PRO A 1 283 ? 21.849 -7.620 -32.047 1.00 57.84 283 PRO A C 1
ATOM 2213 O O . PRO A 1 283 ? 21.792 -8.366 -33.024 1.00 57.84 283 PRO A O 1
ATOM 2216 N N . GLY A 1 284 ? 21.542 -6.319 -32.132 1.00 53.59 284 GLY A N 1
ATOM 2217 C CA . GLY A 1 284 ? 21.049 -5.683 -33.359 1.00 53.59 284 GLY A CA 1
ATOM 2218 C C . GLY A 1 284 ? 22.088 -5.635 -34.482 1.00 53.59 284 GLY A C 1
ATOM 2219 O O . GLY A 1 284 ? 21.727 -5.782 -35.650 1.00 53.59 284 GLY A O 1
ATOM 2220 N N . MET A 1 285 ? 23.375 -5.507 -34.138 1.00 53.75 285 MET A N 1
ATOM 2221 C CA . MET A 1 285 ? 24.468 -5.531 -35.119 1.00 53.75 285 MET A CA 1
ATOM 2222 C C . MET A 1 285 ? 24.725 -6.934 -35.686 1.00 53.75 285 MET A C 1
ATOM 2224 O O . MET A 1 285 ? 25.079 -7.058 -36.855 1.00 53.75 285 MET A O 1
ATOM 2228 N N . PHE A 1 286 ? 24.499 -7.998 -34.907 1.00 54.44 286 PHE A N 1
ATOM 2229 C CA . PHE A 1 286 ? 24.733 -9.374 -35.363 1.00 54.44 286 PHE A CA 1
ATOM 2230 C C . PHE A 1 286 ? 23.497 -10.048 -35.986 1.00 54.44 286 PHE A C 1
ATOM 2232 O O . PHE A 1 286 ? 23.650 -10.966 -36.791 1.00 54.44 286 PHE A O 1
ATOM 2239 N N . HIS A 1 287 ? 22.271 -9.598 -35.689 1.00 50.41 287 HIS A N 1
ATOM 2240 C CA . HIS A 1 287 ? 21.047 -10.177 -36.270 1.00 50.41 287 HIS A CA 1
ATOM 2241 C C . HIS A 1 287 ? 20.648 -9.622 -37.647 1.00 50.41 287 HIS A C 1
ATOM 2243 O O . HIS A 1 287 ? 19.954 -10.317 -38.390 1.00 50.41 287 HIS A O 1
ATOM 2249 N N . GLN A 1 288 ? 21.131 -8.445 -38.067 1.00 49.69 288 GLN A N 1
ATOM 2250 C CA . GLN A 1 288 ? 20.868 -7.939 -39.428 1.00 49.69 288 GLN A CA 1
ATOM 2251 C C . GLN A 1 288 ? 21.600 -8.712 -40.547 1.00 49.69 288 GLN A C 1
ATOM 2253 O O . GLN A 1 288 ? 21.264 -8.551 -41.718 1.00 49.69 288 GLN A O 1
ATOM 2258 N N . SER A 1 289 ? 22.541 -9.598 -40.205 1.00 48.44 289 SER A N 1
ATOM 2259 C CA . SER A 1 289 ? 23.298 -10.422 -41.162 1.00 48.44 289 SER A CA 1
ATOM 2260 C C . SER A 1 289 ? 22.588 -11.735 -41.559 1.00 48.44 289 SER A C 1
ATOM 2262 O O . SER A 1 289 ? 22.850 -12.287 -42.626 1.00 48.44 289 SER A O 1
ATOM 2264 N N . ALA A 1 290 ? 21.635 -12.234 -40.759 1.00 48.06 290 ALA A N 1
ATOM 2265 C CA . ALA A 1 290 ? 21.102 -13.597 -40.924 1.00 48.06 290 ALA A CA 1
ATOM 2266 C C . ALA A 1 290 ? 19.713 -13.702 -41.598 1.00 48.06 290 ALA A C 1
ATOM 2268 O O . ALA A 1 290 ? 19.225 -14.805 -41.838 1.00 48.06 290 ALA A O 1
ATOM 2269 N N . GLY A 1 291 ? 19.058 -12.585 -41.930 1.00 51.88 291 GLY A N 1
ATOM 2270 C CA . GLY A 1 291 ? 17.627 -12.564 -42.265 1.00 51.88 291 GLY A CA 1
ATOM 2271 C C . GLY A 1 291 ? 17.268 -12.094 -43.675 1.00 51.88 291 GLY A C 1
ATOM 2272 O O . GLY A 1 291 ? 16.487 -11.158 -43.813 1.00 51.88 291 GLY A O 1
ATOM 2273 N N . ARG A 1 292 ? 17.788 -12.722 -44.742 1.00 42.75 292 ARG A N 1
ATOM 2274 C CA . ARG A 1 292 ? 17.243 -12.528 -46.105 1.00 42.75 292 ARG A CA 1
ATOM 2275 C C . ARG A 1 292 ? 17.268 -13.810 -46.942 1.00 42.75 292 ARG A C 1
ATOM 2277 O O . ARG A 1 292 ? 17.899 -13.866 -47.991 1.00 42.75 292 ARG A O 1
ATOM 2284 N N . LYS A 1 293 ? 16.535 -14.842 -46.514 1.00 43.22 293 LYS A N 1
ATOM 2285 C CA . LYS A 1 293 ? 16.050 -15.871 -47.449 1.00 43.22 293 LYS A CA 1
ATOM 2286 C C . LYS A 1 293 ? 14.675 -15.443 -47.955 1.00 43.22 293 LYS A C 1
ATOM 2288 O O . LYS A 1 293 ? 13.688 -15.537 -47.235 1.00 43.22 293 LYS A O 1
ATOM 2293 N N . ARG A 1 294 ? 14.655 -14.910 -49.180 1.00 45.22 294 ARG A N 1
ATOM 2294 C CA . ARG A 1 294 ? 13.436 -14.678 -49.964 1.00 45.22 294 ARG A CA 1
ATOM 2295 C C . ARG A 1 294 ? 12.728 -16.022 -50.189 1.00 45.22 294 ARG A C 1
ATOM 2297 O O . ARG A 1 294 ? 13.386 -16.984 -50.585 1.00 45.22 294 ARG A O 1
ATOM 2304 N N . LYS A 1 295 ? 11.422 -16.061 -49.941 1.00 50.12 295 LYS A N 1
ATOM 2305 C CA . LYS A 1 295 ? 10.487 -16.888 -50.705 1.00 50.12 295 LYS A CA 1
ATOM 2306 C C . LYS A 1 295 ? 9.803 -15.976 -51.711 1.00 50.12 295 LYS A C 1
ATOM 2308 O O . LYS A 1 295 ? 9.625 -14.787 -51.357 1.00 50.12 295 LYS A O 1
#

Sequence (295 aa):
MVGLTTSQVGAYAPACFSSGADVDFLGQQITVALVVSLVVQGVISILVFAAGIRVAKERSDRAALRTIYKSLFEHFKDLRDRMRNADPKRWRDYKMEREGPMPPMRDLDRNGDINMLPATLGHELLRIEREALSAGERFHQALENDLAPKLTDFIEARVKTATLLVNTSGGYIQFTPSSALKADESYISAVTARLGNETPRLGVGMRNSKQQIETKTVRPENLVEGTLPEFYEELVAETKALGADALRDLKRHEEDVEWAFETVTARVRDPHPFAETVLGILPGMFHQSAGRKRK